Protein AF-A0A167T4W3-F1 (afdb_monomer)

Structure (mmCIF, N/CA/C/O backbone):
data_AF-A0A167T4W3-F1
#
_entry.id   AF-A0A167T4W3-F1
#
loop_
_atom_site.group_PDB
_atom_site.id
_atom_site.type_symbol
_atom_site.label_atom_id
_atom_site.label_alt_id
_atom_site.label_comp_id
_atom_site.label_asym_id
_atom_site.label_entity_id
_atom_site.label_seq_id
_atom_site.pdbx_PDB_ins_code
_atom_site.Cartn_x
_atom_site.Cartn_y
_atom_site.Cartn_z
_atom_site.occupancy
_atom_site.B_iso_or_equiv
_atom_site.auth_seq_id
_atom_site.auth_comp_id
_atom_site.auth_asym_id
_atom_site.auth_atom_id
_atom_site.pdbx_PDB_model_num
ATOM 1 N N . LYS A 1 1 ? 17.338 36.286 -13.701 1.00 56.03 1 LYS A N 1
ATOM 2 C CA . LYS A 1 1 ? 16.808 35.102 -12.973 1.00 56.03 1 LYS A CA 1
ATOM 3 C C . LYS A 1 1 ? 17.572 33.878 -13.469 1.00 56.03 1 LYS A C 1
ATOM 5 O O . LYS A 1 1 ? 17.594 33.675 -14.673 1.00 56.03 1 LYS A O 1
ATOM 10 N N . SER A 1 2 ? 18.274 33.158 -12.587 1.00 71.19 2 SER A N 1
ATOM 11 C CA . SER A 1 2 ? 19.161 32.048 -12.977 1.00 71.19 2 SER A CA 1
ATOM 12 C C . SER A 1 2 ? 18.372 30.862 -13.544 1.00 71.19 2 SER A C 1
ATOM 14 O O . SER A 1 2 ? 17.292 30.538 -13.048 1.00 71.19 2 SER A O 1
ATOM 16 N N . TRP A 1 3 ? 18.925 30.200 -14.558 1.00 68.88 3 TRP A N 1
ATOM 17 C CA . TRP A 1 3 ? 18.356 29.018 -15.215 1.00 68.88 3 TRP A CA 1
ATOM 18 C C . TRP A 1 3 ? 18.121 27.857 -14.228 1.00 68.88 3 TRP A C 1
ATOM 20 O O . TRP A 1 3 ? 17.146 27.117 -14.345 1.00 68.88 3 TRP A O 1
ATOM 30 N N . SER A 1 4 ? 18.950 27.764 -13.181 1.00 69.56 4 SER A N 1
ATOM 31 C CA . SER A 1 4 ? 18.798 26.792 -12.090 1.00 69.56 4 SER A CA 1
ATOM 32 C C . SER A 1 4 ? 17.532 27.009 -11.252 1.00 69.56 4 SER A C 1
ATOM 34 O O . SER A 1 4 ? 16.873 26.042 -10.882 1.00 69.56 4 SER A O 1
ATOM 36 N N . TYR A 1 5 ? 17.147 28.265 -11.005 1.00 71.62 5 TYR A N 1
ATOM 37 C CA . TYR A 1 5 ? 15.938 28.607 -10.250 1.00 71.62 5 TYR A CA 1
ATOM 38 C C . TYR A 1 5 ? 14.668 28.248 -11.030 1.00 71.62 5 TYR A C 1
ATOM 40 O O . TYR A 1 5 ? 13.728 27.687 -10.474 1.00 71.62 5 TYR A O 1
ATOM 48 N N . LEU A 1 6 ? 14.649 28.522 -12.338 1.00 67.12 6 LEU A N 1
ATOM 49 C CA . LEU A 1 6 ? 13.522 28.151 -13.198 1.00 67.12 6 LEU A CA 1
ATOM 50 C C . LEU A 1 6 ? 13.367 26.630 -13.299 1.00 67.12 6 LEU A C 1
ATOM 52 O O . LEU A 1 6 ? 12.245 26.135 -13.225 1.00 67.12 6 LEU A O 1
ATOM 56 N N . LYS A 1 7 ? 14.482 25.895 -13.389 1.00 67.38 7 LYS A N 1
ATOM 57 C CA . LYS A 1 7 ? 14.481 24.428 -13.372 1.00 67.38 7 LYS A CA 1
ATOM 58 C C . LYS A 1 7 ? 13.902 23.878 -12.063 1.00 67.38 7 LYS A C 1
ATOM 60 O O . LYS A 1 7 ? 12.968 23.092 -12.111 1.00 67.38 7 LYS A O 1
ATOM 65 N N . GLN A 1 8 ? 14.353 24.384 -10.914 1.00 65.50 8 GLN A N 1
ATOM 66 C CA . GLN A 1 8 ? 13.850 23.960 -9.602 1.00 65.50 8 GLN A CA 1
ATOM 67 C C . GLN A 1 8 ? 12.345 24.227 -9.423 1.00 65.50 8 GLN A C 1
ATOM 69 O O . GLN A 1 8 ? 11.623 23.397 -8.877 1.00 65.50 8 GLN A O 1
ATOM 74 N N . VAL A 1 9 ? 11.848 25.375 -9.895 1.00 69.25 9 VAL A N 1
ATOM 75 C CA . VAL A 1 9 ? 10.412 25.695 -9.831 1.00 69.25 9 VAL A CA 1
ATOM 76 C C . VAL A 1 9 ? 9.590 24.771 -10.734 1.00 69.25 9 VAL A C 1
ATOM 78 O O . VAL A 1 9 ? 8.486 24.384 -10.350 1.00 69.25 9 VAL A O 1
ATOM 81 N N . MET A 1 10 ? 10.099 24.420 -11.919 1.00 64.94 10 MET A N 1
ATOM 82 C CA . MET A 1 10 ? 9.423 23.465 -12.802 1.00 64.94 10 MET A CA 1
ATOM 83 C C . MET A 1 10 ? 9.426 22.051 -12.220 1.00 64.94 10 MET A C 1
ATOM 85 O O . MET A 1 10 ? 8.365 21.430 -12.187 1.00 64.94 10 MET A O 1
ATOM 89 N N . ASP A 1 11 ? 10.563 21.587 -11.699 1.00 69.00 11 ASP A N 1
ATOM 90 C CA . ASP A 1 11 ? 10.695 20.266 -11.077 1.00 69.00 11 ASP A CA 1
ATOM 91 C C . ASP A 1 11 ? 9.710 20.123 -9.897 1.00 69.00 11 ASP A C 1
ATOM 93 O O . ASP A 1 11 ? 8.897 19.201 -9.874 1.00 69.00 11 ASP A O 1
ATOM 97 N N . ASN A 1 12 ? 9.642 21.122 -9.005 1.00 68.06 12 ASN A N 1
ATOM 98 C CA . ASN A 1 12 ? 8.701 21.121 -7.877 1.00 68.06 12 ASN A CA 1
ATOM 99 C C . ASN A 1 12 ? 7.222 21.062 -8.307 1.00 68.06 12 ASN A C 1
ATOM 101 O O . ASN A 1 12 ? 6.400 20.439 -7.635 1.00 68.06 12 ASN A O 1
ATOM 105 N N . LYS A 1 13 ? 6.852 21.732 -9.407 1.00 67.44 13 LYS A N 1
ATOM 106 C CA . LYS A 1 13 ? 5.470 21.698 -9.919 1.00 67.44 13 LYS A CA 1
ATOM 107 C C . LYS A 1 13 ? 5.108 20.327 -10.483 1.00 67.44 13 LYS A C 1
ATOM 109 O O . LYS A 1 13 ? 3.978 19.876 -10.297 1.00 67.44 13 LYS A O 1
ATOM 114 N N . VAL A 1 14 ? 6.052 19.683 -11.167 1.00 67.56 14 VAL A N 1
ATOM 115 C CA . VAL A 1 14 ? 5.875 18.332 -11.710 1.00 67.56 14 VAL A CA 1
ATOM 116 C C . VAL A 1 14 ? 5.728 17.322 -10.573 1.00 67.56 14 VAL A C 1
ATOM 118 O O . VAL A 1 14 ? 4.785 16.530 -10.591 1.00 67.56 14 VAL A O 1
ATOM 121 N N . ASP A 1 15 ? 6.577 17.406 -9.550 1.00 65.00 15 ASP A N 1
ATOM 122 C CA . ASP A 1 15 ? 6.505 16.527 -8.379 1.00 65.00 15 ASP A CA 1
ATOM 123 C C . ASP A 1 15 ? 5.169 16.663 -7.642 1.00 65.00 15 ASP A C 1
ATOM 125 O O . ASP A 1 15 ? 4.533 15.658 -7.314 1.00 65.00 15 ASP A O 1
ATOM 129 N N . LEU A 1 16 ? 4.685 17.895 -7.454 1.00 67.69 16 LEU A N 1
ATOM 130 C CA . LEU A 1 16 ? 3.388 18.150 -6.828 1.00 67.69 16 LEU A CA 1
ATOM 131 C C . LEU A 1 16 ? 2.230 17.536 -7.630 1.00 67.69 16 LEU A C 1
ATOM 133 O O . LEU A 1 16 ? 1.322 16.937 -7.056 1.00 67.69 16 LEU A O 1
ATOM 137 N N . MET A 1 17 ? 2.269 17.644 -8.960 1.00 66.25 17 MET A N 1
ATOM 138 C CA . MET A 1 17 ? 1.240 17.068 -9.830 1.00 66.25 17 MET A CA 1
ATOM 139 C C . MET A 1 17 ? 1.224 15.536 -9.757 1.00 66.25 17 MET A C 1
ATOM 141 O O . MET A 1 17 ? 0.154 14.924 -9.715 1.00 66.25 17 MET A O 1
ATOM 145 N N . ILE A 1 18 ? 2.402 14.911 -9.716 1.00 68.69 18 ILE A N 1
ATOM 146 C CA . ILE A 1 18 ? 2.536 13.458 -9.567 1.00 68.69 18 ILE A CA 1
ATOM 147 C C . ILE A 1 18 ? 2.017 13.016 -8.195 1.00 68.69 18 ILE A C 1
ATOM 149 O O . ILE A 1 18 ? 1.258 12.047 -8.128 1.00 68.69 18 ILE A O 1
ATOM 153 N N . ALA A 1 19 ? 2.363 13.746 -7.132 1.00 69.62 19 ALA A N 1
ATOM 154 C CA . ALA A 1 19 ? 1.897 13.483 -5.774 1.00 69.62 19 ALA A CA 1
ATOM 155 C C . ALA A 1 19 ? 0.366 13.568 -5.665 1.00 69.62 19 ALA A C 1
ATOM 157 O O . ALA A 1 19 ? -0.268 12.642 -5.164 1.00 69.62 19 ALA A O 1
ATOM 158 N N . TRP A 1 20 ? -0.247 14.623 -6.209 1.00 73.69 20 TRP A N 1
ATOM 159 C CA . TRP A 1 20 ? -1.707 14.769 -6.231 1.00 73.69 20 TRP A CA 1
ATOM 160 C C . TRP A 1 20 ? -2.403 13.669 -7.027 1.00 73.69 20 TRP A C 1
ATOM 162 O O . TRP A 1 20 ? -3.475 13.198 -6.645 1.00 73.69 20 TRP A O 1
ATOM 172 N N . ASN A 1 21 ? -1.819 13.252 -8.150 1.00 80.94 21 ASN A N 1
ATOM 173 C CA . ASN A 1 21 ? -2.380 12.156 -8.928 1.00 80.94 21 ASN A CA 1
ATOM 174 C C . ASN A 1 21 ? -2.291 10.823 -8.169 1.00 80.94 21 ASN A C 1
ATOM 176 O O . ASN A 1 21 ? -3.239 10.042 -8.171 1.00 80.94 21 ASN A O 1
ATOM 180 N N . LEU A 1 22 ? -1.167 10.576 -7.497 1.00 81.06 22 LEU A N 1
ATOM 181 C CA . LEU A 1 22 ? -0.953 9.409 -6.648 1.00 81.06 22 LEU A CA 1
ATOM 182 C C . LEU A 1 22 ? -1.963 9.354 -5.490 1.00 81.06 22 LEU A C 1
ATOM 184 O O . LEU A 1 22 ? -2.619 8.329 -5.309 1.00 81.06 22 LEU A O 1
ATOM 188 N N . GLU A 1 23 ? -2.134 10.460 -4.768 1.00 85.81 23 GLU A N 1
ATOM 189 C CA . GLU A 1 23 ? -3.103 10.595 -3.676 1.00 85.81 23 GLU A CA 1
ATOM 190 C C . GLU A 1 23 ? -4.524 10.248 -4.136 1.00 85.81 23 GLU A C 1
ATOM 192 O O . GLU A 1 23 ? -5.185 9.398 -3.536 1.00 85.81 23 GLU A O 1
ATOM 197 N N . LYS A 1 24 ? -4.981 10.835 -5.251 1.00 89.38 24 LYS A N 1
ATOM 198 C CA . LYS A 1 24 ? -6.318 10.567 -5.805 1.00 89.38 24 LYS A CA 1
ATOM 199 C C . LYS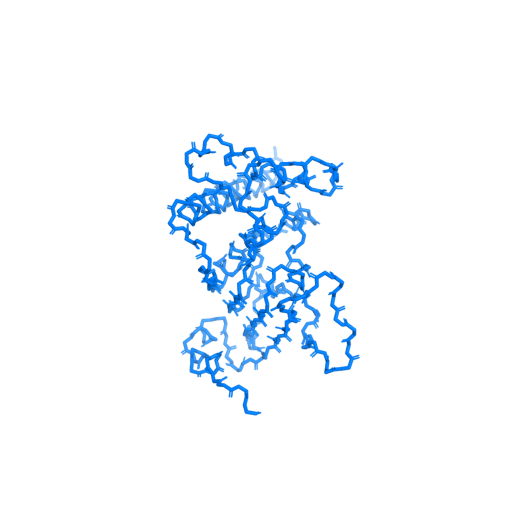 A 1 24 ? -6.533 9.090 -6.124 1.00 89.38 24 LYS A C 1
ATOM 201 O O . LYS A 1 24 ? -7.615 8.565 -5.859 1.00 89.38 24 LYS A O 1
ATOM 206 N N . VAL A 1 25 ? -5.521 8.425 -6.686 1.00 89.94 25 VAL A N 1
ATOM 207 C CA . VAL A 1 25 ? -5.595 6.996 -7.021 1.00 89.94 25 VAL A CA 1
ATOM 208 C C . VAL A 1 25 ? -5.681 6.143 -5.754 1.00 89.94 25 VAL A C 1
ATOM 210 O O . VAL A 1 25 ? -6.555 5.279 -5.676 1.00 89.94 25 VAL A O 1
ATOM 213 N N . ILE A 1 26 ? -4.843 6.411 -4.746 1.00 90.69 26 ILE A N 1
ATOM 214 C CA . ILE A 1 26 ? -4.851 5.669 -3.474 1.00 90.69 26 ILE A CA 1
ATOM 215 C C . ILE A 1 26 ? -6.191 5.855 -2.752 1.00 90.69 26 ILE A C 1
ATOM 217 O O . ILE A 1 26 ? -6.835 4.868 -2.396 1.00 90.69 26 ILE A O 1
ATOM 221 N N . ILE A 1 27 ? -6.652 7.100 -2.595 1.00 93.88 27 ILE A N 1
ATOM 222 C CA . ILE A 1 27 ? -7.936 7.426 -1.955 1.00 93.88 27 ILE A CA 1
ATOM 223 C C . ILE A 1 27 ? -9.104 6.777 -2.703 1.00 93.88 27 ILE A C 1
ATOM 225 O O . ILE A 1 27 ? -10.014 6.229 -2.078 1.00 93.88 27 ILE A O 1
ATOM 229 N N . GLY A 1 28 ? -9.087 6.820 -4.038 1.00 95.06 28 GLY A N 1
ATOM 230 C CA . GLY A 1 28 ? -10.114 6.205 -4.875 1.00 95.06 28 GLY A CA 1
ATOM 231 C C . GLY A 1 28 ? -10.184 4.689 -4.692 1.00 95.06 28 GLY A C 1
ATOM 232 O O . GLY A 1 28 ? -11.264 4.152 -4.437 1.00 95.06 28 GLY A O 1
ATOM 233 N N . ALA A 1 29 ? -9.037 4.008 -4.756 1.00 95.00 29 ALA A N 1
ATOM 234 C CA . ALA A 1 29 ? -8.950 2.562 -4.561 1.00 95.00 29 ALA A CA 1
ATOM 235 C C . ALA A 1 29 ? -9.347 2.150 -3.134 1.00 95.00 29 ALA A C 1
ATOM 237 O O . ALA A 1 29 ? -10.132 1.218 -2.958 1.00 95.00 29 ALA A O 1
ATOM 238 N N . TYR A 1 30 ? -8.879 2.885 -2.122 1.00 96.00 30 TYR A N 1
ATOM 239 C CA . TYR A 1 30 ? -9.248 2.670 -0.723 1.00 96.00 30 TYR A CA 1
ATOM 240 C C . TYR A 1 30 ? -10.758 2.829 -0.501 1.00 96.00 30 TYR A C 1
ATOM 242 O O . TYR A 1 30 ? -11.387 1.982 0.135 1.00 96.00 30 TYR A O 1
ATOM 250 N N . ARG A 1 31 ? -11.370 3.877 -1.074 1.00 96.38 31 ARG A N 1
ATOM 251 C CA . ARG A 1 31 ? -12.825 4.094 -1.027 1.00 96.38 31 ARG A CA 1
ATOM 252 C C . ARG A 1 31 ? -13.583 2.943 -1.674 1.00 96.38 31 ARG A C 1
ATOM 254 O O . ARG A 1 31 ? -14.548 2.448 -1.094 1.00 96.38 31 ARG A O 1
ATOM 261 N N . TRP A 1 32 ? -13.167 2.534 -2.873 1.00 95.62 32 TRP A N 1
ATOM 262 C CA . TRP A 1 32 ? -13.795 1.420 -3.575 1.00 95.62 32 TRP A CA 1
ATOM 263 C C . TRP A 1 32 ? -13.728 0.150 -2.727 1.00 95.62 32 TRP A C 1
ATOM 265 O O . TRP A 1 32 ? -14.759 -0.475 -2.486 1.00 95.62 32 TRP A O 1
ATOM 275 N N . LEU A 1 33 ? -12.551 -0.169 -2.190 1.00 95.38 33 LEU A N 1
ATOM 276 C CA . LEU A 1 33 ? -12.351 -1.346 -1.356 1.00 95.38 33 LEU A CA 1
ATOM 277 C C . LEU A 1 33 ? -13.199 -1.297 -0.078 1.00 95.38 33 LEU A C 1
ATOM 279 O O . LEU A 1 33 ? -13.870 -2.271 0.241 1.00 95.38 33 LEU A O 1
ATOM 283 N N . SER A 1 34 ? -13.240 -0.160 0.620 1.00 95.19 34 SER A N 1
ATOM 284 C CA . SER A 1 34 ? -14.048 0.018 1.838 1.00 95.19 34 SER A CA 1
ATOM 285 C C . SER A 1 34 ? -15.542 -0.252 1.599 1.00 95.19 34 SER A C 1
ATOM 287 O O . SER A 1 34 ? -16.198 -0.900 2.423 1.00 95.19 34 SER A O 1
ATOM 289 N N . ASN A 1 35 ? -16.061 0.189 0.448 1.00 94.69 35 ASN A N 1
ATOM 290 C CA . ASN A 1 35 ? -17.466 0.022 0.082 1.00 94.69 35 ASN A CA 1
ATOM 291 C C . ASN A 1 35 ? -17.827 -1.410 -0.338 1.00 94.69 35 ASN A C 1
ATOM 293 O O . ASN A 1 35 ? -18.971 -1.816 -0.148 1.00 94.69 35 ASN A O 1
ATOM 297 N N . HIS A 1 36 ? -16.886 -2.160 -0.918 1.00 94.88 36 HIS A N 1
ATOM 298 C CA . HIS A 1 36 ? -17.169 -3.476 -1.504 1.00 94.88 36 HIS A CA 1
ATOM 299 C C . HIS A 1 36 ? -16.691 -4.650 -0.647 1.00 94.88 36 HIS A C 1
ATOM 301 O O . HIS A 1 36 ? -17.207 -5.752 -0.813 1.00 94.88 36 HIS A O 1
ATOM 307 N N . TYR A 1 37 ? -15.753 -4.422 0.275 1.00 94.94 37 TYR A N 1
ATOM 308 C CA . TYR A 1 37 ? -15.217 -5.467 1.139 1.00 94.94 37 TYR A CA 1
ATOM 309 C C . TYR A 1 37 ? -16.302 -6.082 2.027 1.00 94.94 37 TYR A C 1
ATOM 311 O O . TYR A 1 37 ? -17.026 -5.379 2.750 1.00 94.94 37 TYR A O 1
ATOM 319 N N . ARG A 1 38 ? -16.364 -7.409 2.024 1.00 93.31 38 ARG A N 1
ATOM 320 C CA . ARG A 1 38 ? -17.184 -8.225 2.918 1.00 93.31 38 ARG A CA 1
ATOM 321 C C . ARG A 1 38 ? -16.286 -8.988 3.875 1.00 93.31 38 ARG A C 1
ATOM 323 O O . ARG A 1 38 ? -15.133 -9.291 3.586 1.00 93.31 38 ARG A O 1
ATOM 330 N N . GLU A 1 39 ? -16.815 -9.263 5.059 1.00 90.19 39 GLU A N 1
ATOM 331 C CA . GLU A 1 39 ? -16.078 -10.026 6.057 1.00 90.19 39 GLU A CA 1
ATOM 332 C C . GLU A 1 39 ? -15.675 -11.395 5.494 1.00 90.19 39 GLU A C 1
ATOM 334 O O . GLU A 1 39 ? -16.501 -12.112 4.934 1.00 90.19 39 GLU A O 1
ATOM 339 N N . GLY A 1 40 ? -14.387 -11.726 5.613 1.00 86.75 40 GLY A N 1
ATOM 340 C CA . GLY A 1 40 ? -13.803 -12.942 5.044 1.00 86.75 40 GLY A CA 1
ATOM 341 C C . GLY A 1 40 ? -13.184 -12.771 3.654 1.00 86.75 40 GLY A C 1
ATOM 342 O O . GLY A 1 40 ? -12.442 -13.659 3.226 1.00 86.75 40 GLY A O 1
ATOM 343 N N . ASP A 1 41 ? -13.401 -11.640 2.974 1.00 92.81 41 ASP A N 1
ATOM 344 C CA . ASP A 1 41 ? -12.778 -11.383 1.676 1.00 92.81 41 ASP A CA 1
ATOM 345 C C . ASP A 1 41 ? -11.249 -11.331 1.793 1.00 92.81 41 ASP A C 1
ATOM 347 O O . ASP A 1 41 ? -10.671 -10.790 2.746 1.00 92.81 41 ASP A O 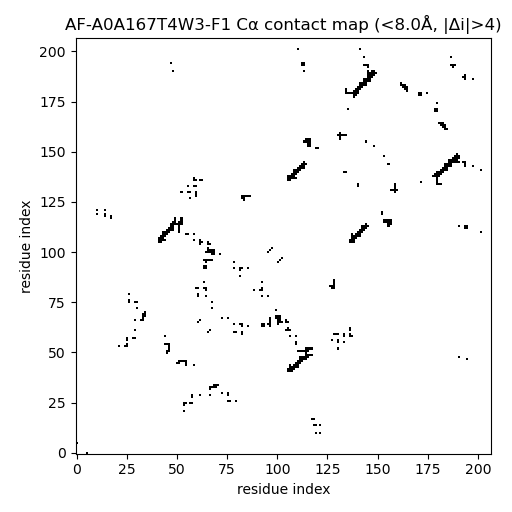1
ATOM 351 N N . LYS A 1 42 ? -10.588 -11.861 0.762 1.00 92.06 42 LYS A N 1
ATOM 352 C CA . LYS A 1 42 ? -9.138 -11.785 0.590 1.00 92.06 42 LYS A CA 1
ATOM 353 C C . LYS A 1 42 ? -8.803 -10.662 -0.385 1.00 92.06 42 LYS A C 1
ATOM 355 O O . LYS A 1 42 ? -9.293 -10.645 -1.510 1.00 92.06 42 LYS A O 1
ATOM 360 N N . ILE A 1 43 ? -7.938 -9.746 0.038 1.00 93.19 43 ILE A N 1
ATOM 361 C CA . ILE A 1 43 ? -7.533 -8.595 -0.776 1.00 93.19 43 ILE A CA 1
ATOM 362 C C . ILE A 1 43 ? -6.275 -8.961 -1.569 1.00 93.19 43 ILE A C 1
ATOM 364 O O . ILE A 1 43 ? -5.243 -9.288 -0.979 1.00 93.19 43 ILE A O 1
ATOM 368 N N . PHE A 1 44 ? -6.359 -8.869 -2.894 1.00 93.69 44 PHE A N 1
ATOM 369 C CA . PHE A 1 44 ? -5.240 -9.058 -3.814 1.00 93.69 44 PHE A CA 1
ATOM 370 C C . PHE A 1 44 ? -4.956 -7.741 -4.525 1.00 93.69 44 PHE A C 1
ATOM 372 O O . PHE A 1 44 ? -5.865 -7.142 -5.099 1.00 93.69 44 PHE A O 1
ATOM 379 N N . LEU A 1 45 ? -3.706 -7.291 -4.485 1.00 92.81 45 LEU A N 1
ATOM 380 C CA . LEU A 1 45 ? -3.284 -6.044 -5.107 1.00 92.81 45 LEU A CA 1
ATOM 381 C C . LEU A 1 45 ? -2.205 -6.320 -6.151 1.00 92.81 45 LEU A C 1
ATOM 383 O O . LEU A 1 45 ? -1.236 -7.027 -5.876 1.00 92.81 45 LEU A O 1
ATOM 387 N N . PHE A 1 46 ? -2.366 -5.729 -7.334 1.00 91.62 46 PHE A N 1
ATOM 388 C CA . PHE A 1 46 ? -1.452 -5.910 -8.455 1.00 91.62 46 PHE A CA 1
ATOM 389 C C . PHE A 1 46 ? -1.054 -4.572 -9.054 1.00 91.62 46 PHE A C 1
ATOM 391 O O . PHE A 1 46 ? -1.910 -3.719 -9.287 1.00 91.62 46 PHE A O 1
ATOM 398 N N . GLY A 1 47 ? 0.233 -4.392 -9.332 1.00 87.62 47 GLY A N 1
ATOM 399 C CA . GLY A 1 47 ? 0.710 -3.145 -9.910 1.00 87.62 47 GLY A CA 1
ATOM 400 C C . GLY A 1 47 ? 1.980 -3.317 -10.723 1.00 87.62 47 GLY A C 1
ATOM 401 O O . GLY A 1 47 ? 2.898 -4.020 -10.323 1.00 87.62 47 GLY A O 1
ATOM 402 N N . PHE A 1 48 ? 2.044 -2.634 -11.858 1.00 83.69 48 PHE A N 1
ATOM 403 C CA . PHE A 1 48 ? 3.234 -2.552 -12.698 1.00 83.69 48 PHE A CA 1
ATOM 404 C C . PHE A 1 48 ? 3.798 -1.134 -12.653 1.00 83.69 48 PHE A C 1
ATOM 406 O O . PHE A 1 48 ? 3.027 -0.170 -12.709 1.00 83.69 48 PHE A O 1
ATOM 413 N N . SER A 1 49 ? 5.122 -0.982 -12.577 1.00 78.25 49 SER A N 1
ATOM 414 C CA . SER A 1 49 ? 5.786 0.321 -12.670 1.00 78.25 49 SER A CA 1
ATOM 415 C C . SER A 1 49 ? 5.294 1.302 -11.596 1.00 78.25 49 SER A C 1
ATOM 417 O O . SER A 1 49 ? 5.351 1.020 -10.401 1.00 78.25 49 SER A O 1
ATOM 419 N N . ARG A 1 50 ? 4.729 2.443 -11.996 1.00 78.88 50 ARG A N 1
ATOM 420 C CA . ARG A 1 50 ? 4.053 3.393 -11.098 1.00 78.88 50 ARG A CA 1
ATOM 421 C C . ARG A 1 50 ? 2.857 2.781 -10.360 1.00 78.88 50 ARG A C 1
ATOM 423 O O . ARG A 1 50 ? 2.588 3.147 -9.219 1.00 78.88 50 ARG A O 1
ATOM 430 N N . GLY A 1 51 ? 2.148 1.852 -10.995 1.00 81.25 51 GLY A N 1
ATOM 431 C CA . GLY A 1 51 ? 1.054 1.116 -10.368 1.00 81.25 51 GLY A CA 1
ATOM 432 C C . GLY A 1 51 ? 1.543 0.231 -9.225 1.00 81.25 51 GLY A C 1
ATOM 433 O O . GLY A 1 51 ? 0.850 0.103 -8.222 1.00 81.25 51 GLY A O 1
ATOM 434 N N . ALA A 1 52 ? 2.761 -0.316 -9.325 1.00 82.50 52 ALA A N 1
ATOM 435 C CA . ALA A 1 52 ? 3.374 -1.081 -8.242 1.00 82.50 52 ALA A CA 1
ATOM 436 C C . ALA A 1 52 ? 3.580 -0.221 -6.987 1.00 82.50 52 ALA A C 1
ATOM 438 O O . ALA A 1 52 ? 3.247 -0.636 -5.877 1.00 82.50 52 ALA A O 1
ATOM 439 N N . PHE A 1 53 ? 4.045 1.016 -7.173 1.00 79.81 53 PHE A N 1
ATOM 440 C CA . PHE A 1 53 ? 4.172 1.988 -6.091 1.00 79.81 53 PHE A CA 1
ATOM 441 C C . PHE A 1 53 ? 2.808 2.303 -5.451 1.00 79.81 53 PHE A C 1
ATOM 443 O O . PHE A 1 53 ? 2.666 2.275 -4.229 1.00 79.81 53 PHE A O 1
ATOM 450 N N . GLN A 1 54 ? 1.778 2.538 -6.272 1.00 86.44 54 GLN A N 1
ATOM 451 C CA . GLN A 1 54 ? 0.415 2.829 -5.809 1.00 86.44 54 GLN A CA 1
ATOM 452 C C . GLN A 1 54 ? -0.179 1.699 -4.961 1.00 86.44 54 GLN A C 1
ATOM 454 O O . GLN A 1 54 ? -0.755 1.962 -3.906 1.00 86.44 54 GLN A O 1
ATOM 459 N N . VAL A 1 55 ? -0.038 0.441 -5.392 1.00 88.62 55 VAL A N 1
ATOM 460 C CA . VAL A 1 55 ? -0.593 -0.691 -4.636 1.00 88.62 55 VAL A CA 1
ATOM 461 C C . VAL A 1 55 ? 0.176 -0.988 -3.354 1.00 88.62 55 VAL A C 1
ATOM 463 O O . VAL A 1 55 ? -0.440 -1.374 -2.362 1.00 88.62 55 VAL A O 1
ATOM 466 N N . ARG A 1 56 ? 1.495 -0.759 -3.337 1.00 84.69 56 ARG A N 1
ATOM 467 C CA . ARG A 1 56 ? 2.309 -0.840 -2.113 1.00 84.69 56 ARG A CA 1
ATOM 468 C C . ARG A 1 56 ? 1.871 0.214 -1.101 1.00 84.69 56 ARG A C 1
ATOM 470 O O . ARG A 1 56 ? 1.632 -0.116 0.056 1.00 84.69 56 ARG A O 1
ATOM 477 N N . ALA A 1 57 ? 1.671 1.451 -1.554 1.00 85.75 57 ALA A N 1
ATOM 478 C CA . ALA A 1 57 ? 1.137 2.527 -0.726 1.00 85.75 57 ALA A CA 1
ATOM 479 C C . ALA A 1 57 ? -0.262 2.204 -0.175 1.00 85.75 57 ALA A C 1
ATOM 481 O O . ALA A 1 57 ? -0.525 2.394 1.011 1.00 85.75 57 ALA A O 1
ATOM 482 N N . LEU A 1 58 ? -1.151 1.656 -1.009 1.00 91.44 58 LEU A N 1
ATOM 483 C CA . LEU A 1 58 ? -2.481 1.230 -0.575 1.00 91.44 58 LEU A CA 1
ATOM 484 C C . LEU A 1 58 ? -2.410 0.127 0.495 1.00 91.44 58 LEU A C 1
ATOM 486 O O . LEU A 1 58 ? -3.133 0.196 1.488 1.00 91.44 58 LEU A O 1
ATOM 490 N N . ALA A 1 59 ? -1.531 -0.863 0.323 1.00 89.44 59 ALA A N 1
ATOM 491 C CA . ALA A 1 59 ? -1.322 -1.914 1.317 1.00 89.44 59 ALA A CA 1
ATOM 492 C C . ALA A 1 59 ? -0.805 -1.348 2.652 1.00 89.44 59 ALA A C 1
ATOM 494 O O . ALA A 1 59 ? -1.338 -1.681 3.713 1.00 89.44 59 ALA A O 1
ATOM 495 N N . GLY A 1 60 ? 0.166 -0.430 2.597 1.00 85.69 60 GLY A N 1
ATOM 496 C CA . GLY A 1 60 ? 0.690 0.274 3.770 1.00 85.69 60 GLY A CA 1
ATOM 497 C C . GLY A 1 60 ? -0.353 1.147 4.474 1.00 85.69 60 GLY A C 1
ATOM 498 O O . GLY A 1 60 ? -0.386 1.189 5.708 1.00 85.69 60 GLY A O 1
ATOM 499 N N . MET A 1 61 ? -1.250 1.783 3.715 1.00 90.06 61 MET A N 1
ATOM 500 C CA . MET A 1 61 ? -2.380 2.537 4.260 1.00 90.06 61 MET A CA 1
ATOM 501 C C . MET A 1 61 ? -3.348 1.610 5.003 1.00 90.06 61 MET A C 1
ATOM 503 O O . MET A 1 61 ? -3.672 1.876 6.159 1.00 90.06 61 MET A O 1
ATOM 507 N N . ILE A 1 62 ? -3.763 0.494 4.392 1.00 91.69 62 ILE A N 1
ATOM 508 C CA . ILE A 1 62 ? -4.669 -0.482 5.027 1.00 91.69 62 ILE A CA 1
ATOM 509 C C . ILE A 1 62 ? -4.069 -1.024 6.329 1.00 91.69 62 ILE A C 1
ATOM 511 O O . ILE A 1 62 ? -4.783 -1.166 7.319 1.00 91.69 62 ILE A O 1
ATOM 515 N N . GLU A 1 63 ? -2.765 -1.283 6.374 1.00 86.56 63 GLU A N 1
ATOM 516 C CA . GLU A 1 63 ? -2.127 -1.719 7.617 1.00 86.56 63 GLU A CA 1
ATOM 517 C C . GLU A 1 63 ? -2.107 -0.624 8.678 1.00 86.56 63 GLU A C 1
ATOM 519 O O . GLU A 1 63 ? -2.452 -0.870 9.834 1.00 86.56 63 GLU A O 1
ATOM 524 N N . THR A 1 64 ? -1.740 0.593 8.292 1.00 86.38 64 THR A N 1
ATOM 525 C CA . THR A 1 64 ? -1.554 1.702 9.233 1.00 86.38 64 THR A CA 1
ATOM 526 C C . THR A 1 64 ? -2.878 2.181 9.830 1.00 86.38 64 THR A C 1
ATOM 528 O O . THR A 1 64 ? -2.987 2.313 11.048 1.00 86.38 64 THR A O 1
ATOM 531 N N . VAL A 1 65 ? -3.902 2.398 8.999 1.00 91.19 65 VAL A N 1
ATOM 532 C CA . VAL A 1 65 ? -5.187 2.991 9.426 1.00 91.19 65 VAL A CA 1
ATOM 533 C C . VAL A 1 65 ? -6.374 2.019 9.372 1.00 91.19 65 VAL A C 1
ATOM 535 O O . VAL A 1 65 ? -7.486 2.360 9.777 1.00 91.19 65 VAL A O 1
ATOM 538 N N . GLY A 1 66 ? -6.162 0.775 8.938 1.00 92.50 66 GLY A N 1
ATOM 539 C CA . GLY A 1 66 ? -7.230 -0.211 8.737 1.00 92.50 66 GLY A CA 1
ATOM 540 C C . GLY A 1 66 ? -8.039 0.047 7.468 1.00 92.50 66 GLY A C 1
ATOM 541 O O . GLY A 1 66 ? -7.745 0.963 6.705 1.00 92.50 66 GLY A O 1
ATOM 542 N N . LEU A 1 67 ? -9.085 -0.754 7.252 1.00 95.25 67 LEU A N 1
ATOM 543 C CA . LEU A 1 67 ? -10.089 -0.519 6.213 1.00 95.25 67 LEU A CA 1
ATOM 544 C C . LEU A 1 67 ? -11.379 0.012 6.846 1.00 95.25 67 LEU A C 1
ATOM 546 O O . LEU A 1 67 ? -12.043 -0.728 7.580 1.00 95.25 67 LEU A O 1
ATOM 550 N N . ILE A 1 68 ? -11.736 1.269 6.568 1.00 95.56 68 ILE A N 1
ATOM 551 C CA . ILE A 1 68 ? -12.912 1.892 7.186 1.00 95.56 68 ILE A CA 1
ATOM 552 C C . ILE A 1 68 ? -14.217 1.160 6.846 1.00 95.56 68 ILE A C 1
ATOM 554 O O . ILE A 1 68 ? -14.378 0.583 5.762 1.00 95.56 68 ILE A O 1
ATOM 558 N N . LEU A 1 69 ? -15.170 1.224 7.772 1.00 92.06 69 LEU A N 1
ATOM 559 C CA . LEU A 1 69 ? -16.537 0.750 7.569 1.00 92.06 69 LEU A CA 1
ATOM 560 C C . LEU A 1 69 ? -17.277 1.575 6.493 1.00 92.06 69 LEU A C 1
ATOM 562 O O . LEU A 1 69 ? -17.054 2.787 6.379 1.00 92.06 69 LEU A O 1
ATOM 566 N N . PRO A 1 70 ? -18.185 0.947 5.722 1.00 88.50 70 PRO A N 1
ATOM 567 C CA . PRO A 1 70 ? -18.994 1.641 4.729 1.00 88.50 70 PRO A CA 1
ATOM 568 C C . PRO A 1 70 ? -19.864 2.700 5.419 1.00 88.50 70 PRO A C 1
ATOM 570 O O . PRO A 1 70 ? -20.323 2.508 6.541 1.00 88.50 70 PRO A O 1
ATOM 573 N N . GLY A 1 71 ? -20.060 3.840 4.755 1.00 86.38 71 GLY A N 1
ATOM 574 C CA . GLY A 1 71 ? -20.751 5.007 5.322 1.00 86.38 71 GLY A CA 1
ATOM 575 C C . GLY A 1 71 ? -19.823 6.049 5.962 1.00 86.38 71 GLY A C 1
ATOM 576 O O . GLY A 1 71 ? -20.168 7.226 5.978 1.00 86.38 71 GLY A O 1
ATOM 577 N N . ASN A 1 72 ? -18.596 5.685 6.354 1.00 90.94 72 ASN A N 1
ATOM 578 C CA . ASN A 1 72 ? -17.616 6.619 6.936 1.00 90.94 72 ASN A CA 1
ATOM 579 C C . ASN A 1 72 ? -16.718 7.306 5.891 1.00 90.94 72 ASN A C 1
ATOM 581 O O . ASN A 1 72 ? -15.600 7.719 6.190 1.00 90.94 72 ASN A O 1
ATOM 585 N N . GLN A 1 73 ? -17.180 7.451 4.645 1.00 89.75 73 GLN A N 1
ATOM 586 C CA . GLN A 1 73 ? -16.343 7.917 3.528 1.00 89.75 73 GLN A CA 1
ATOM 587 C C . GLN A 1 73 ? -15.765 9.328 3.721 1.00 89.75 73 GLN A C 1
ATOM 589 O O . GLN A 1 73 ? -14.712 9.638 3.160 1.00 89.75 73 GLN A O 1
ATOM 594 N N . ALA A 1 74 ? -16.424 10.166 4.526 1.00 92.44 74 ALA A N 1
ATOM 595 C CA . ALA A 1 74 ? -15.937 11.495 4.891 1.00 92.44 74 ALA A CA 1
ATOM 596 C C . ALA A 1 74 ? -14.614 11.453 5.681 1.00 92.44 74 ALA A C 1
ATOM 598 O O . ALA A 1 74 ? -13.884 12.435 5.684 1.00 92.44 74 ALA A O 1
ATOM 599 N N . GLN A 1 75 ? -14.283 10.315 6.304 1.00 94.31 75 GLN A N 1
ATOM 600 C CA . GLN A 1 75 ? -13.051 10.118 7.072 1.00 94.31 75 GLN A CA 1
ATOM 601 C C . GLN A 1 75 ? -11.868 9.646 6.215 1.00 94.31 75 GLN A C 1
ATOM 603 O O . GLN A 1 75 ? -10.750 9.570 6.712 1.00 94.31 75 GLN A O 1
ATOM 608 N N . ILE A 1 76 ? -12.075 9.324 4.931 1.00 94.81 76 ILE A N 1
ATOM 609 C CA . ILE A 1 76 ? -10.999 8.828 4.052 1.00 94.81 76 ILE A CA 1
ATOM 610 C C . ILE A 1 76 ? -9.853 9.842 3.885 1.00 94.81 76 ILE A C 1
ATOM 612 O O . ILE A 1 76 ? -8.704 9.405 3.936 1.00 94.81 76 ILE A O 1
ATOM 616 N N . PRO A 1 77 ? -10.101 11.159 3.715 1.00 93.56 77 PRO A N 1
ATOM 617 C CA . PRO A 1 77 ? -9.017 12.139 3.658 1.00 93.56 77 PRO A CA 1
ATOM 618 C C . PRO A 1 77 ? -8.159 12.124 4.929 1.00 93.56 77 PRO A C 1
ATOM 620 O O . PRO A 1 77 ? -6.942 12.015 4.838 1.00 93.56 77 PRO A O 1
ATOM 623 N N . LEU A 1 78 ? -8.793 12.094 6.107 1.00 92.19 78 LEU A N 1
ATOM 624 C CA . LEU A 1 78 ? -8.091 11.983 7.388 1.00 92.19 78 LEU A CA 1
ATOM 625 C C . LEU A 1 78 ? -7.307 10.666 7.499 1.00 92.19 78 LEU A C 1
ATOM 627 O O . LEU A 1 78 ? -6.173 10.655 7.967 1.00 92.19 78 LEU A O 1
ATOM 631 N N . ALA A 1 79 ? -7.880 9.552 7.037 1.00 92.81 79 ALA A N 1
ATOM 632 C CA . ALA A 1 79 ? -7.194 8.262 6.999 1.00 92.81 79 ALA A CA 1
ATOM 633 C C . ALA A 1 79 ? -5.907 8.331 6.154 1.00 92.81 79 ALA A C 1
ATOM 635 O O . ALA A 1 79 ? -4.880 7.768 6.533 1.00 92.81 79 ALA A O 1
ATOM 636 N N . TYR A 1 80 ? -5.952 9.030 5.016 1.00 90.94 80 TYR A N 1
ATOM 637 C CA . TYR A 1 80 ? -4.785 9.236 4.162 1.00 90.94 80 TYR A CA 1
ATOM 638 C C . TYR A 1 80 ? -3.750 10.146 4.834 1.00 90.94 80 TYR A C 1
ATOM 640 O O . TYR A 1 80 ? -2.573 9.795 4.883 1.00 90.94 80 TYR A O 1
ATOM 648 N N . GLU A 1 81 ? -4.178 11.261 5.430 1.00 89.06 81 GLU A N 1
ATOM 649 C CA . GLU A 1 81 ? -3.294 12.160 6.181 1.00 89.06 81 GLU A CA 1
ATOM 650 C C . GLU A 1 81 ? -2.555 11.418 7.301 1.00 89.06 81 GLU A C 1
ATOM 652 O O . GLU A 1 81 ? -1.324 11.460 7.353 1.00 89.06 81 GLU A O 1
ATOM 657 N N . LEU A 1 82 ? -3.278 10.655 8.127 1.00 88.88 82 LEU A N 1
ATOM 658 C CA . LEU A 1 82 ? -2.701 9.831 9.193 1.00 88.88 82 LEU A CA 1
ATOM 659 C C . LEU A 1 82 ? -1.701 8.798 8.663 1.00 88.88 82 LEU A C 1
ATOM 661 O O . LEU A 1 82 ? -0.667 8.578 9.289 1.00 88.88 82 LEU A O 1
ATOM 665 N N . TYR A 1 83 ? -1.970 8.192 7.504 1.00 85.56 83 TYR A N 1
ATOM 666 C CA . TYR A 1 83 ? -1.020 7.288 6.857 1.00 85.56 83 TYR A CA 1
ATOM 667 C C . TYR A 1 83 ? 0.264 8.016 6.431 1.00 85.56 83 TYR A C 1
ATOM 669 O O . TYR A 1 83 ? 1.364 7.552 6.728 1.00 85.56 83 TYR A O 1
ATOM 677 N N . THR A 1 84 ? 0.149 9.183 5.792 1.00 82.62 84 THR A N 1
ATOM 678 C CA . THR A 1 84 ? 1.323 9.966 5.361 1.00 82.62 84 THR A CA 1
ATOM 679 C C . THR A 1 84 ? 2.109 10.583 6.525 1.00 82.62 84 THR A C 1
ATOM 681 O O . THR A 1 84 ? 3.307 10.837 6.395 1.00 82.62 84 THR A O 1
ATOM 684 N N . ALA A 1 85 ? 1.457 10.798 7.671 1.00 76.94 85 ALA A N 1
ATOM 685 C CA . ALA A 1 85 ? 2.034 11.394 8.873 1.00 76.94 85 ALA A CA 1
ATOM 686 C C . ALA A 1 85 ? 2.487 10.367 9.928 1.00 76.94 85 ALA A C 1
ATOM 688 O O . ALA A 1 85 ? 2.988 10.777 10.974 1.00 76.94 85 ALA A O 1
ATOM 689 N N . ALA A 1 86 ? 2.343 9.061 9.672 1.00 62.47 86 ALA A N 1
ATOM 690 C CA . ALA A 1 86 ? 2.492 8.001 10.676 1.00 62.47 86 ALA A CA 1
ATOM 691 C C . ALA A 1 86 ? 3.848 7.992 11.414 1.00 62.47 86 ALA A C 1
ATOM 693 O O . ALA A 1 86 ? 3.889 7.684 12.599 1.00 62.47 86 ALA A O 1
ATOM 694 N N . ASP A 1 87 ? 4.940 8.417 10.766 1.00 60.00 87 ASP A N 1
ATOM 695 C CA . ASP A 1 87 ? 6.264 8.527 11.407 1.00 60.00 87 ASP A CA 1
ATOM 696 C C . ASP A 1 87 ? 6.361 9.674 12.432 1.00 60.00 87 ASP A C 1
ATOM 698 O O . ASP A 1 87 ? 7.308 9.735 13.215 1.00 60.00 87 ASP A O 1
ATOM 702 N N . ARG A 1 88 ? 5.418 10.624 12.406 1.00 59.22 88 ARG A N 1
ATOM 703 C CA . ARG A 1 88 ? 5.399 11.809 13.280 1.00 59.22 88 ARG A CA 1
ATOM 704 C C . ARG A 1 88 ? 4.439 11.662 14.453 1.00 59.22 88 ARG A C 1
ATOM 706 O O . ARG A 1 88 ? 4.687 12.266 15.491 1.00 59.22 88 ARG A O 1
ATOM 713 N N . ASP A 1 89 ? 3.367 10.889 14.285 1.00 62.31 89 ASP A N 1
ATOM 714 C CA . ASP A 1 89 ? 2.300 10.757 15.277 1.00 62.31 89 ASP A CA 1
ATOM 715 C C . ASP A 1 89 ? 1.849 9.296 15.431 1.00 62.31 89 ASP A C 1
ATOM 717 O O . ASP A 1 89 ? 0.876 8.822 14.837 1.00 62.31 89 ASP A O 1
ATOM 721 N N . MET A 1 90 ? 2.608 8.564 16.248 1.00 64.19 90 MET A N 1
ATOM 722 C CA . MET A 1 90 ? 2.471 7.116 16.434 1.00 64.19 90 MET A CA 1
ATOM 723 C C . MET A 1 90 ? 1.164 6.694 17.131 1.00 64.19 90 MET A C 1
ATOM 725 O O . MET A 1 90 ? 0.815 5.513 17.105 1.00 64.19 90 MET A O 1
ATOM 729 N N . ALA A 1 91 ? 0.430 7.617 17.766 1.00 75.94 91 ALA A N 1
ATOM 730 C CA . ALA A 1 91 ? -0.744 7.282 18.581 1.00 75.94 91 ALA A CA 1
ATOM 731 C C . ALA A 1 91 ? -2.081 7.446 17.834 1.00 75.94 91 ALA A C 1
ATOM 733 O O . ALA A 1 91 ? -3.054 6.737 18.130 1.00 75.94 91 ALA A O 1
ATOM 734 N N . MET A 1 92 ? -2.150 8.349 16.851 1.00 85.19 92 MET A N 1
ATOM 735 C CA . MET A 1 92 ? -3.411 8.655 16.169 1.00 85.19 92 MET A CA 1
ATOM 736 C C . MET A 1 92 ? -3.855 7.557 15.197 1.00 85.19 92 MET A C 1
ATOM 738 O O . MET A 1 92 ? -5.027 7.178 15.209 1.00 85.19 92 MET A O 1
ATOM 742 N N . ALA A 1 93 ? -2.943 6.996 14.396 1.00 87.00 93 ALA A N 1
ATOM 743 C CA . ALA A 1 93 ? -3.293 5.966 13.412 1.00 87.00 93 ALA A CA 1
ATOM 744 C C . ALA A 1 93 ? -3.865 4.674 14.046 1.00 87.00 93 ALA A C 1
ATOM 746 O O . ALA A 1 93 ? -4.928 4.226 13.602 1.00 87.00 93 ALA A O 1
ATOM 747 N N . PRO A 1 94 ? -3.285 4.107 15.129 1.00 87.50 94 PRO A N 1
ATOM 748 C CA . PRO A 1 94 ? -3.886 2.967 15.829 1.00 87.50 94 PRO A CA 1
ATOM 749 C C . PRO A 1 94 ? -5.265 3.276 16.424 1.00 87.50 94 PRO A C 1
ATOM 751 O O . PRO A 1 94 ? -6.172 2.442 16.367 1.00 87.50 94 PRO A O 1
ATOM 754 N N . THR A 1 95 ? -5.445 4.483 16.969 1.00 90.75 95 THR A N 1
ATOM 755 C CA . THR A 1 95 ? -6.727 4.928 17.537 1.00 90.75 95 THR A CA 1
ATOM 756 C C . THR A 1 95 ? -7.792 5.052 16.449 1.00 90.75 95 THR A C 1
ATOM 758 O O . THR A 1 95 ? -8.903 4.540 16.606 1.00 90.75 95 THR A O 1
ATOM 761 N N . PHE A 1 96 ? -7.442 5.654 15.310 1.00 92.44 96 PHE A N 1
ATOM 762 C CA . PHE A 1 96 ? -8.297 5.724 14.128 1.00 92.44 96 PHE A CA 1
ATOM 763 C C . PHE A 1 96 ? -8.689 4.325 13.637 1.00 92.44 96 PHE A C 1
ATOM 765 O O . PHE A 1 96 ? -9.881 4.040 13.492 1.00 92.44 96 PHE A O 1
ATOM 772 N N . LYS A 1 97 ? -7.705 3.427 13.471 1.00 91.88 97 LYS A N 1
ATOM 773 C CA . LYS A 1 97 ? -7.914 2.028 13.062 1.00 91.88 97 LYS A CA 1
ATOM 774 C C . LYS A 1 97 ? -8.890 1.310 13.993 1.00 91.88 97 LYS A C 1
ATOM 776 O O . LYS A 1 97 ? -9.807 0.646 13.524 1.00 91.88 97 LYS A O 1
ATOM 781 N N . LYS A 1 98 ? -8.750 1.479 15.310 1.00 91.56 98 LYS A N 1
ATOM 782 C CA . LYS A 1 98 ? -9.660 0.875 16.297 1.00 91.56 98 LYS A CA 1
ATOM 783 C C . LYS A 1 98 ? -11.090 1.428 16.223 1.00 91.56 98 LYS A C 1
ATOM 785 O O . LYS A 1 98 ? -12.026 0.711 16.564 1.00 91.56 98 LYS A O 1
ATOM 790 N N . THR A 1 99 ? -11.250 2.686 15.818 1.00 93.25 99 THR A N 1
ATOM 791 C CA . THR A 1 99 ? -12.522 3.422 15.913 1.00 93.25 99 THR A CA 1
ATOM 792 C C . THR A 1 99 ? -13.361 3.306 14.643 1.00 93.25 99 THR A C 1
ATOM 794 O O . THR A 1 99 ? -14.564 3.074 14.721 1.00 93.25 99 THR A O 1
ATOM 797 N N . PHE A 1 100 ? -12.740 3.460 13.471 1.00 94.06 100 PHE A N 1
ATOM 798 C CA . PHE A 1 100 ? -13.453 3.602 12.195 1.00 94.06 100 PHE A CA 1
ATOM 799 C C . PHE A 1 100 ? -13.342 2.384 11.277 1.00 94.06 100 PHE A C 1
ATOM 801 O O . PHE A 1 100 ? -14.100 2.286 10.304 1.00 94.06 100 PHE A O 1
ATOM 808 N N . SER A 1 101 ? -12.418 1.468 11.570 1.00 94.00 101 SER A N 1
ATOM 809 C CA . SER A 1 101 ? -12.062 0.373 10.672 1.00 94.00 101 SER A CA 1
ATOM 810 C C . SER A 1 101 ? -12.606 -0.978 11.111 1.00 94.00 101 SER A C 1
ATOM 812 O O . SER A 1 101 ? -12.844 -1.256 12.286 1.00 94.00 101 SER A O 1
ATOM 814 N N . ARG A 1 102 ? -12.811 -1.841 10.115 1.00 91.31 102 ARG A N 1
ATOM 815 C CA . ARG A 1 102 ? -13.157 -3.249 10.307 1.00 91.31 102 ARG A CA 1
ATOM 816 C C . ARG A 1 102 ? -12.026 -3.964 11.050 1.00 91.31 102 ARG A C 1
ATOM 818 O O . ARG A 1 102 ? -10.848 -3.679 10.823 1.00 91.31 102 ARG A O 1
ATOM 825 N N . LYS A 1 103 ? -12.389 -4.922 11.904 1.00 87.69 103 LYS A N 1
ATOM 826 C CA . LYS A 1 103 ? -11.418 -5.763 12.612 1.00 87.69 103 LYS A CA 1
ATOM 827 C C . LYS A 1 103 ? -10.773 -6.757 11.650 1.00 87.69 103 LYS A C 1
ATOM 829 O O . LYS A 1 103 ? -11.422 -7.238 10.728 1.00 87.69 103 LYS A O 1
ATOM 834 N N . ASP A 1 104 ? -9.493 -7.033 11.881 1.00 81.44 104 ASP A N 1
ATOM 835 C CA . ASP A 1 104 ? -8.723 -8.108 11.244 1.00 81.44 104 ASP A CA 1
ATOM 836 C C . ASP A 1 104 ? -8.660 -8.095 9.703 1.00 81.44 104 ASP A C 1
ATOM 838 O O . ASP A 1 104 ? -8.284 -9.094 9.087 1.00 81.44 104 ASP A O 1
ATOM 842 N N . VAL A 1 105 ? -8.961 -6.957 9.063 1.00 88.25 105 VAL A N 1
ATOM 843 C CA . VAL A 1 105 ? -8.773 -6.787 7.616 1.00 88.25 105 VAL A CA 1
ATOM 844 C C . VAL A 1 105 ? -7.294 -6.634 7.307 1.00 88.25 105 VAL A C 1
ATOM 846 O O . VAL A 1 105 ? -6.621 -5.762 7.857 1.00 88.25 105 VAL A O 1
ATOM 849 N N . ARG A 1 106 ? -6.799 -7.471 6.394 1.00 84.56 106 ARG A N 1
ATOM 850 C CA . ARG A 1 106 ? -5.405 -7.469 5.944 1.00 84.56 106 ARG A CA 1
ATOM 851 C C . ARG A 1 106 ? -5.310 -7.740 4.453 1.00 84.56 106 ARG A C 1
ATOM 853 O O . ARG A 1 106 ? -6.174 -8.405 3.876 1.00 84.56 106 ARG A O 1
ATOM 860 N N . VAL A 1 107 ? -4.231 -7.263 3.840 1.00 89.19 107 VAL A N 1
ATOM 861 C CA . VAL A 1 107 ? -3.924 -7.608 2.453 1.00 89.19 107 VAL A CA 1
ATOM 862 C C . VAL A 1 107 ? -3.449 -9.056 2.395 1.00 89.19 107 VAL A C 1
ATOM 864 O O . VAL A 1 107 ? -2.588 -9.477 3.163 1.00 89.19 107 VAL A O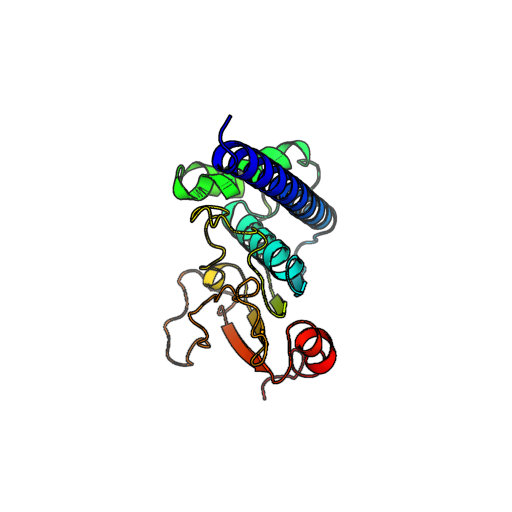 1
ATOM 867 N N . HIS A 1 108 ? -4.032 -9.854 1.505 1.00 88.12 108 HIS A N 1
ATOM 868 C CA . HIS A 1 108 ? -3.640 -11.252 1.362 1.00 88.12 108 HIS A CA 1
ATOM 869 C C . HIS A 1 108 ? -2.432 -11.387 0.439 1.00 88.12 108 HIS A C 1
ATOM 871 O O . HIS A 1 108 ? -1.477 -12.078 0.776 1.00 88.12 108 HIS A O 1
ATOM 877 N N . PHE A 1 109 ? -2.439 -10.698 -0.699 1.00 88.06 109 PHE A N 1
ATOM 878 C CA . PHE A 1 109 ? -1.381 -10.822 -1.694 1.00 88.06 109 PHE A CA 1
ATOM 879 C C . PHE A 1 109 ? -1.069 -9.478 -2.345 1.00 88.06 109 PHE A C 1
ATOM 881 O O . PHE A 1 109 ? -1.983 -8.735 -2.709 1.00 88.06 109 PHE A O 1
ATOM 888 N N . VAL A 1 110 ? 0.218 -9.198 -2.533 1.00 88.31 110 VAL A N 1
ATOM 889 C CA . VAL A 1 110 ? 0.720 -8.076 -3.329 1.00 88.31 110 VAL A CA 1
ATOM 890 C C . VAL A 1 110 ? 1.646 -8.627 -4.408 1.00 88.31 110 VAL A C 1
ATOM 892 O O . VAL A 1 110 ? 2.696 -9.186 -4.096 1.00 88.31 110 VAL A O 1
ATOM 895 N N . GLY A 1 111 ? 1.248 -8.471 -5.670 1.00 89.25 111 GLY A N 1
ATOM 896 C CA . GLY A 1 111 ? 2.050 -8.821 -6.840 1.00 89.25 111 GLY A CA 1
ATOM 897 C C . GLY A 1 111 ? 2.481 -7.569 -7.578 1.00 89.25 111 GLY A C 1
ATOM 898 O O . GLY A 1 111 ? 1.641 -6.827 -8.088 1.00 89.25 111 GLY A O 1
ATOM 899 N N . VAL A 1 112 ? 3.780 -7.319 -7.635 1.00 86.69 112 VAL A N 1
ATOM 900 C CA . VAL A 1 112 ? 4.321 -6.126 -8.274 1.00 86.69 112 VAL A CA 1
ATOM 901 C C . VAL A 1 112 ? 5.373 -6.454 -9.318 1.00 86.69 112 VAL A C 1
ATOM 903 O O . VAL A 1 112 ? 6.144 -7.400 -9.183 1.00 86.69 112 VAL A O 1
ATOM 906 N N . TRP A 1 113 ? 5.401 -5.640 -10.364 1.00 84.75 113 TRP A N 1
ATOM 907 C CA . TRP A 1 113 ? 6.349 -5.746 -11.464 1.00 84.75 113 TRP A CA 1
ATOM 908 C C . TRP A 1 113 ? 7.111 -4.436 -11.595 1.00 84.75 113 TRP A C 1
ATOM 910 O O . TRP A 1 113 ? 6.502 -3.376 -11.761 1.00 84.75 113 TRP A O 1
ATOM 920 N N . ASP A 1 114 ? 8.429 -4.550 -11.521 1.00 73.69 114 ASP A N 1
ATOM 921 C CA . ASP A 1 114 ? 9.441 -3.529 -11.752 1.00 73.69 114 ASP A CA 1
ATOM 922 C C . ASP A 1 114 ? 9.057 -2.161 -11.170 1.00 73.69 114 ASP A C 1
ATOM 924 O O . ASP A 1 114 ? 8.765 -1.196 -11.884 1.00 73.69 114 ASP A O 1
ATOM 928 N N . THR A 1 115 ? 8.958 -2.112 -9.835 1.00 63.09 115 THR A N 1
ATOM 929 C CA . THR A 1 115 ? 8.483 -0.928 -9.108 1.00 63.09 115 THR A CA 1
ATOM 930 C C . THR A 1 115 ? 9.442 0.240 -9.303 1.00 63.09 115 THR A C 1
ATOM 932 O O . THR A 1 115 ? 10.517 0.272 -8.707 1.00 63.09 115 THR A O 1
ATOM 935 N N . LEU A 1 116 ? 9.021 1.242 -10.071 1.00 66.00 116 LEU A N 1
ATOM 936 C CA . LEU A 1 116 ? 9.755 2.496 -10.203 1.00 66.00 116 LEU A CA 1
ATOM 937 C C . LEU A 1 116 ? 9.287 3.490 -9.148 1.00 66.00 116 LEU A C 1
ATOM 939 O O . LEU A 1 116 ? 8.083 3.711 -8.992 1.00 66.00 116 LEU A O 1
ATOM 943 N N . SER A 1 117 ? 10.232 4.171 -8.501 1.00 55.19 117 SER A N 1
ATOM 944 C CA . SER A 1 117 ? 9.897 5.355 -7.712 1.00 55.19 117 SER A CA 1
ATOM 945 C C . SER A 1 117 ? 9.314 6.416 -8.653 1.00 55.19 117 SER A C 1
ATOM 947 O O . SER A 1 117 ? 9.941 6.808 -9.637 1.00 55.19 117 SER A O 1
ATOM 949 N N . SER A 1 118 ? 8.081 6.859 -8.401 1.00 48.72 118 SER A N 1
ATOM 950 C CA . SER A 1 118 ? 7.337 7.729 -9.322 1.00 48.72 118 SER A CA 1
ATOM 951 C C . SER A 1 118 ? 7.868 9.164 -9.414 1.00 48.72 118 SER A C 1
ATOM 953 O O . SER A 1 118 ? 7.313 9.955 -10.175 1.00 48.72 118 SER A O 1
ATOM 955 N N . VAL A 1 119 ? 8.906 9.511 -8.650 1.00 49.06 119 VAL A N 1
ATOM 956 C CA . VAL A 1 119 ? 9.403 10.884 -8.500 1.00 49.06 119 VAL A CA 1
ATOM 957 C C . VAL A 1 119 ? 10.630 11.095 -9.384 1.00 49.06 119 VAL A C 1
ATOM 959 O O . VAL A 1 119 ? 11.681 10.476 -9.204 1.00 49.06 119 VAL A O 1
ATOM 962 N N . GLY A 1 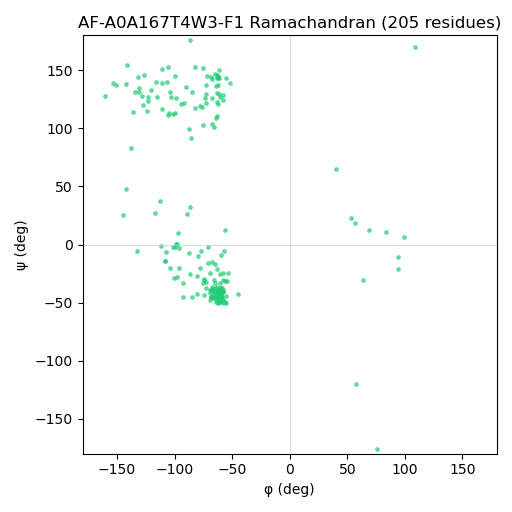120 ? 10.476 11.950 -10.392 1.00 42.44 120 GLY A N 1
ATOM 963 C CA . GLY A 1 120 ? 11.553 12.318 -11.298 1.00 42.44 120 GLY A CA 1
ATOM 964 C C . GLY A 1 120 ? 12.555 13.230 -10.595 1.00 42.44 120 GLY A C 1
ATOM 965 O O . GLY A 1 120 ? 12.210 14.311 -10.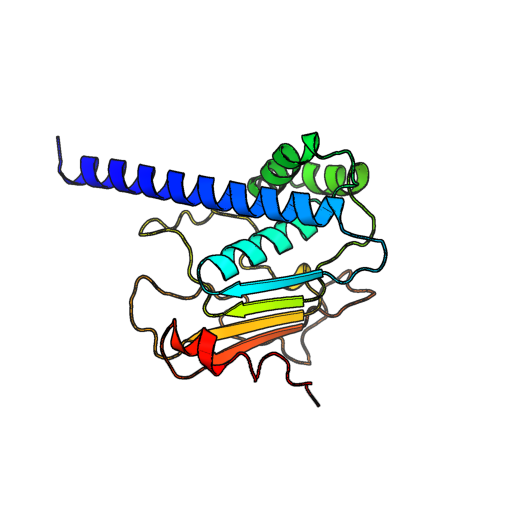153 1.00 42.44 120 GLY A O 1
ATOM 966 N N . LEU A 1 121 ? 13.820 12.810 -10.545 1.00 40.59 121 LEU A N 1
ATOM 967 C CA . LEU A 1 121 ? 15.000 13.569 -10.092 1.00 40.59 121 LEU A CA 1
ATOM 968 C C . LEU A 1 121 ? 15.078 14.032 -8.627 1.00 40.59 121 LEU A C 1
ATOM 970 O O . LEU A 1 121 ? 16.196 14.088 -8.114 1.00 40.59 121 LEU A O 1
ATOM 974 N N . VAL A 1 122 ? 13.983 14.315 -7.929 1.00 37.22 122 VAL A N 1
ATOM 975 C CA . VAL A 1 122 ? 14.028 14.637 -6.498 1.00 37.22 122 VAL A CA 1
ATOM 976 C C . VAL A 1 122 ? 13.491 13.431 -5.748 1.00 37.22 122 VAL A C 1
ATOM 978 O O . VAL A 1 122 ? 12.323 13.096 -5.849 1.00 37.22 122 VAL A O 1
ATOM 981 N N . ARG A 1 123 ? 14.355 12.731 -5.009 1.00 45.47 123 ARG A N 1
ATOM 982 C CA . ARG A 1 123 ? 13.922 11.743 -4.016 1.00 45.47 123 ARG A CA 1
ATOM 983 C C . ARG A 1 123 ? 13.643 12.496 -2.713 1.00 45.47 123 ARG A C 1
ATOM 985 O O . ARG A 1 123 ? 14.584 12.650 -1.925 1.00 45.47 123 ARG A O 1
ATOM 992 N N . PRO A 1 124 ? 12.421 12.977 -2.407 1.00 40.84 124 PRO A N 1
ATOM 993 C CA . PRO A 1 124 ? 12.116 13.241 -1.018 1.00 40.84 124 PRO A CA 1
ATOM 994 C C . PRO A 1 124 ? 12.197 11.881 -0.320 1.00 40.84 124 PRO A C 1
ATOM 996 O O . PRO A 1 124 ? 11.371 11.006 -0.557 1.00 40.84 124 PRO A O 1
ATOM 999 N N . LYS A 1 125 ? 13.214 11.691 0.530 1.00 42.16 125 LYS A N 1
ATOM 1000 C CA . LYS A 1 125 ? 13.463 10.493 1.365 1.00 42.16 125 LYS A CA 1
ATOM 1001 C C . LYS A 1 125 ? 12.287 10.111 2.300 1.00 42.16 125 LYS A C 1
ATOM 1003 O O . LYS A 1 125 ? 12.480 9.364 3.246 1.00 42.16 125 LYS A O 1
ATOM 1008 N N . LYS A 1 126 ? 11.101 10.693 2.109 1.00 46.66 126 LYS A N 1
ATOM 1009 C CA . LYS A 1 126 ? 9.965 10.727 3.034 1.00 46.66 126 LYS A CA 1
ATOM 1010 C C . LYS A 1 126 ? 8.616 10.663 2.310 1.00 46.66 126 LYS A C 1
ATOM 1012 O O . LYS A 1 126 ? 7.660 11.251 2.805 1.00 46.66 126 LYS A O 1
ATOM 1017 N N . MET A 1 127 ? 8.533 10.093 1.102 1.00 46.59 127 MET A N 1
ATOM 1018 C CA . MET A 1 127 ? 7.306 10.298 0.327 1.00 46.59 127 MET A CA 1
ATOM 1019 C C . MET A 1 127 ? 6.117 9.479 0.830 1.00 46.59 127 MET A C 1
ATOM 1021 O O . MET A 1 127 ? 5.023 10.020 0.810 1.00 46.59 127 MET A O 1
ATOM 1025 N N . LEU A 1 128 ? 6.307 8.273 1.373 1.00 51.25 128 LEU A N 1
ATOM 1026 C CA . LEU A 1 128 ? 5.311 7.610 2.221 1.00 51.25 128 LEU A CA 1
ATOM 1027 C C . LEU A 1 128 ? 6.032 6.690 3.222 1.00 51.25 128 LEU A C 1
ATOM 1029 O O . LEU A 1 128 ? 6.963 5.984 2.814 1.00 51.25 128 LEU A O 1
ATOM 1033 N N . PRO A 1 129 ? 5.627 6.665 4.503 1.00 46.84 129 PRO A N 1
ATOM 1034 C CA . PRO A 1 129 ? 6.136 5.690 5.456 1.00 46.84 129 PRO A CA 1
ATOM 1035 C C . PRO A 1 129 ? 5.924 4.267 4.926 1.00 46.84 129 PRO A C 1
ATOM 1037 O O . PRO A 1 129 ? 4.890 3.964 4.320 1.00 46.84 129 PRO A O 1
ATOM 1040 N N . ARG A 1 130 ? 6.884 3.376 5.191 1.00 50.66 130 ARG A N 1
ATOM 1041 C CA . ARG A 1 130 ? 6.734 1.918 5.030 1.00 50.66 130 ARG A CA 1
ATOM 1042 C C . ARG A 1 130 ? 6.619 1.374 3.601 1.00 50.66 130 ARG A C 1
ATOM 1044 O O . ARG A 1 130 ? 6.343 0.188 3.450 1.00 50.66 130 ARG A O 1
ATOM 1051 N N . ILE A 1 131 ? 6.904 2.152 2.549 1.00 51.16 131 ILE A N 1
ATOM 1052 C CA . ILE A 1 131 ? 7.034 1.581 1.186 1.00 51.16 131 ILE A CA 1
ATOM 1053 C C . ILE A 1 131 ? 8.138 0.511 1.151 1.00 51.16 131 ILE A C 1
ATOM 1055 O O . ILE A 1 131 ? 7.975 -0.513 0.490 1.00 51.16 131 ILE A O 1
ATOM 1059 N N . GLY A 1 132 ? 9.231 0.719 1.892 1.00 47.12 132 GLY A N 1
ATOM 1060 C CA . GLY A 1 132 ? 10.300 -0.270 2.083 1.00 47.12 132 GLY A CA 1
ATOM 1061 C C . GLY A 1 132 ? 9.989 -1.354 3.124 1.00 47.12 132 GLY A C 1
ATOM 1062 O O . GLY A 1 132 ? 10.712 -2.331 3.202 1.00 47.12 132 GLY A O 1
ATOM 1063 N N . GLU A 1 133 ? 8.909 -1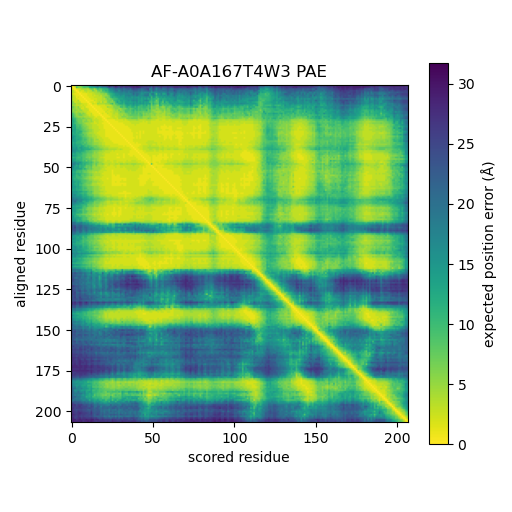.226 3.900 1.00 53.62 133 GLU A N 1
ATOM 1064 C CA . GLU A 1 133 ? 8.549 -2.148 4.990 1.00 53.62 133 GLU A CA 1
ATOM 1065 C C . GLU A 1 133 ? 7.269 -2.930 4.661 1.00 53.62 133 GLU A C 1
ATOM 1067 O O . GLU A 1 133 ? 6.443 -3.208 5.538 1.00 53.62 133 GLU A O 1
ATOM 1072 N N . CYS A 1 134 ? 7.085 -3.318 3.390 1.00 53.16 134 CYS A N 1
ATOM 1073 C CA . CYS A 1 134 ? 5.906 -4.089 2.980 1.00 53.16 134 CYS A CA 1
ATOM 1074 C C . CYS A 1 134 ? 5.758 -5.446 3.695 1.00 53.16 134 CYS A C 1
ATOM 1076 O O . CYS A 1 134 ? 4.724 -6.109 3.592 1.00 53.16 134 CYS A O 1
ATOM 1078 N N . CYS A 1 135 ? 6.784 -5.834 4.444 1.00 52.28 135 CYS A N 1
ATOM 1079 C CA . CYS A 1 135 ? 6.968 -7.112 5.098 1.00 52.28 135 CYS A CA 1
ATOM 1080 C C . CYS A 1 135 ? 5.942 -7.424 6.197 1.00 52.28 135 CYS A C 1
ATOM 1082 O O . CYS A 1 135 ? 5.801 -8.581 6.554 1.00 52.28 135 CYS A O 1
ATOM 1084 N N . ASN A 1 136 ? 5.196 -6.441 6.718 1.00 57.56 136 ASN A N 1
ATOM 1085 C CA . ASN A 1 136 ? 4.251 -6.676 7.825 1.00 57.56 136 ASN A CA 1
ATOM 1086 C C . ASN A 1 136 ? 2.767 -6.627 7.434 1.00 57.56 136 ASN A C 1
ATOM 1088 O O . ASN A 1 136 ? 1.920 -7.070 8.206 1.00 57.56 136 ASN A O 1
ATOM 1092 N N . HIS A 1 137 ? 2.436 -6.105 6.249 1.00 66.12 137 HIS A N 1
ATOM 1093 C CA . HIS A 1 137 ? 1.057 -5.740 5.900 1.00 66.12 137 HIS A CA 1
ATOM 1094 C C . HIS A 1 137 ? 0.363 -6.667 4.893 1.00 66.12 137 HIS A C 1
ATOM 1096 O O . HIS A 1 137 ? -0.820 -6.486 4.596 1.00 66.12 137 HIS A O 1
ATOM 1102 N N . ALA A 1 138 ? 1.091 -7.632 4.322 1.00 74.44 138 ALA A N 1
ATOM 1103 C CA . ALA A 1 138 ? 0.555 -8.605 3.375 1.00 74.44 138 ALA A CA 1
ATOM 1104 C C . ALA A 1 138 ? 0.970 -10.034 3.741 1.00 74.44 138 ALA A C 1
ATOM 1106 O O . ALA A 1 138 ? 2.093 -10.254 4.187 1.00 74.44 138 ALA A O 1
ATOM 1107 N N . CYS A 1 139 ? 0.089 -11.016 3.520 1.00 74.69 139 CYS A N 1
ATOM 1108 C CA . CYS A 1 139 ? 0.449 -12.426 3.719 1.00 74.69 139 CYS A CA 1
ATOM 1109 C C . CYS A 1 139 ? 1.486 -12.897 2.686 1.00 74.69 139 CYS A C 1
ATOM 1111 O O . CYS A 1 139 ? 2.401 -13.640 3.009 1.00 74.69 139 CYS A O 1
ATOM 1113 N N . TYR A 1 140 ? 1.376 -12.447 1.440 1.00 81.31 140 TYR A N 1
ATOM 1114 C CA . TYR A 1 140 ? 2.305 -12.815 0.378 1.00 81.31 140 TYR A CA 1
ATOM 1115 C C . TYR A 1 140 ? 2.707 -11.579 -0.408 1.00 81.31 140 TYR A C 1
ATOM 1117 O O . TYR A 1 140 ? 1.854 -10.806 -0.847 1.00 81.31 140 TYR A O 1
ATOM 1125 N N . PHE A 1 141 ? 4.005 -11.418 -0.617 1.00 82.44 141 PHE A N 1
ATOM 1126 C CA . PHE A 1 141 ? 4.560 -10.358 -1.438 1.00 82.44 141 PHE A CA 1
ATOM 1127 C C . PHE A 1 141 ? 5.413 -10.972 -2.546 1.00 82.44 141 PHE A C 1
ATOM 1129 O O . PHE A 1 141 ? 6.288 -11.804 -2.287 1.00 82.44 141 PHE A O 1
ATOM 1136 N N . ARG A 1 142 ? 5.141 -10.596 -3.793 1.00 84.31 142 ARG A N 1
ATOM 1137 C CA . ARG A 1 142 ? 5.883 -11.049 -4.969 1.00 84.31 142 ARG A CA 1
ATOM 1138 C C . ARG A 1 142 ? 6.311 -9.852 -5.797 1.00 84.31 142 ARG A C 1
ATOM 1140 O O . ARG A 1 142 ? 5.468 -9.037 -6.160 1.00 84.31 142 ARG A O 1
ATOM 1147 N N . HIS A 1 143 ? 7.596 -9.780 -6.119 1.00 82.12 143 HIS A N 1
ATOM 1148 C CA . HIS A 1 143 ? 8.165 -8.719 -6.943 1.00 82.12 143 HIS A CA 1
ATOM 1149 C C . HIS A 1 143 ? 8.956 -9.315 -8.098 1.00 82.12 143 HIS A C 1
ATOM 1151 O O . HIS A 1 143 ? 9.921 -10.042 -7.876 1.00 82.12 143 HIS A O 1
ATOM 1157 N N . ALA A 1 144 ? 8.552 -9.006 -9.324 1.00 83.62 144 ALA A N 1
ATOM 1158 C CA . ALA A 1 144 ? 9.331 -9.301 -10.518 1.00 83.62 144 ALA A CA 1
ATOM 1159 C C . ALA A 1 144 ? 10.177 -8.075 -10.881 1.00 83.62 144 ALA A C 1
ATOM 1161 O O . ALA A 1 144 ? 9.616 -7.006 -11.109 1.00 83.62 144 ALA A O 1
ATOM 1162 N N . LEU A 1 145 ? 11.500 -8.218 -10.923 1.00 78.81 145 LEU A N 1
ATOM 1163 C CA . LEU A 1 145 ? 12.461 -7.147 -11.214 1.00 78.81 145 LEU A CA 1
ATOM 1164 C C . LEU A 1 145 ? 13.053 -7.315 -12.619 1.00 78.81 145 LEU A C 1
ATOM 1166 O O . LEU A 1 145 ? 13.356 -8.443 -13.017 1.00 78.81 145 LEU A O 1
ATOM 1170 N N . ALA A 1 146 ? 13.240 -6.215 -13.354 1.00 80.06 146 ALA A N 1
ATOM 1171 C CA . ALA A 1 146 ? 13.883 -6.236 -14.671 1.00 80.06 146 ALA A CA 1
ATOM 1172 C C . ALA A 1 146 ? 15.409 -6.229 -14.550 1.00 80.06 146 ALA A C 1
ATOM 1174 O O . ALA A 1 146 ? 15.995 -5.269 -14.052 1.00 80.06 146 ALA A O 1
ATOM 1175 N N . LEU A 1 147 ? 16.059 -7.292 -15.030 1.00 76.88 147 LEU A N 1
ATOM 1176 C CA . LEU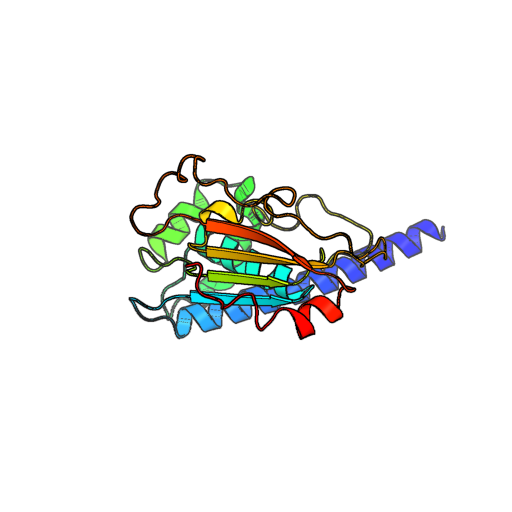 A 1 147 ? 17.517 -7.424 -14.980 1.00 76.88 147 LEU A CA 1
ATOM 1177 C C . LEU A 1 147 ? 18.221 -6.489 -15.975 1.00 76.88 147 LEU A C 1
ATOM 1179 O O . LEU A 1 147 ? 19.273 -5.933 -15.662 1.00 76.88 147 LEU A O 1
ATOM 1183 N N . ASP A 1 148 ? 17.643 -6.298 -17.164 1.00 75.81 148 ASP A N 1
ATOM 1184 C CA . ASP A 1 148 ? 18.288 -5.572 -18.265 1.00 75.81 148 ASP A CA 1
ATOM 1185 C C . ASP A 1 148 ? 17.851 -4.098 -18.365 1.00 75.81 148 ASP A C 1
ATOM 1187 O O . ASP A 1 148 ? 18.187 -3.407 -19.333 1.00 75.81 148 ASP A O 1
ATOM 1191 N N . GLU A 1 149 ? 17.120 -3.573 -17.375 1.00 73.44 149 GLU A N 1
ATOM 1192 C CA . GLU A 1 149 ? 16.743 -2.157 -17.336 1.00 73.44 149 GLU A CA 1
ATOM 1193 C C . GLU A 1 149 ? 17.941 -1.279 -16.933 1.00 73.44 149 GLU A C 1
ATOM 1195 O O . GLU A 1 149 ? 18.340 -1.185 -15.774 1.00 73.44 149 GLU A O 1
ATOM 1200 N N . ARG A 1 150 ? 18.539 -0.612 -17.927 1.00 61.38 150 ARG A N 1
ATOM 1201 C CA . ARG A 1 150 ? 19.777 0.175 -17.775 1.00 61.38 150 ARG A CA 1
ATOM 1202 C C . ARG A 1 150 ? 19.546 1.679 -17.642 1.00 61.38 150 ARG A C 1
ATOM 1204 O O . ARG A 1 150 ? 20.508 2.442 -17.513 1.00 61.38 150 ARG A O 1
ATOM 1211 N N . ARG A 1 151 ? 18.302 2.162 -17.715 1.00 55.38 151 ARG A N 1
ATOM 1212 C CA . ARG A 1 151 ? 18.031 3.603 -17.628 1.00 55.38 151 ARG A CA 1
ATOM 1213 C C . ARG A 1 151 ? 18.098 4.048 -16.167 1.00 55.38 151 ARG A C 1
ATOM 1215 O O . ARG A 1 151 ? 17.276 3.664 -15.351 1.00 55.38 151 ARG A O 1
ATOM 1222 N N . VAL A 1 152 ? 19.011 4.969 -15.851 1.00 46.09 152 VAL A N 1
ATOM 1223 C CA . VAL A 1 152 ? 19.264 5.498 -14.486 1.00 46.09 152 VAL A CA 1
ATOM 1224 C C . VAL A 1 152 ? 18.008 6.053 -13.782 1.00 46.09 152 VAL A C 1
ATOM 1226 O O . VAL A 1 152 ? 17.929 6.074 -12.558 1.00 46.09 152 VAL A O 1
ATOM 1229 N N . LYS A 1 153 ? 16.990 6.480 -14.544 1.00 41.81 153 LYS A N 1
ATOM 1230 C CA . LYS A 1 153 ? 15.692 6.952 -14.019 1.00 41.81 153 LYS A CA 1
ATOM 1231 C C . LYS A 1 153 ? 14.752 5.822 -13.566 1.00 41.81 153 LYS A C 1
ATOM 1233 O O . LYS A 1 153 ? 13.685 6.119 -13.045 1.00 41.81 153 LYS A O 1
ATOM 1238 N N . PHE A 1 154 ? 15.137 4.566 -13.781 1.00 47.22 154 PHE A N 1
ATOM 1239 C CA . PHE A 1 154 ? 14.320 3.369 -13.594 1.00 47.22 154 PHE A CA 1
ATOM 1240 C C . PHE A 1 154 ? 14.896 2.439 -12.514 1.00 47.22 154 PHE A C 1
ATOM 1242 O O . PHE A 1 154 ? 14.682 1.237 -12.553 1.00 47.22 154 PHE A O 1
ATOM 1249 N N . LEU A 1 155 ? 15.644 2.984 -11.546 1.00 45.59 155 LEU A N 1
ATOM 1250 C CA . LEU A 1 155 ? 16.157 2.180 -10.437 1.00 45.59 155 LEU A CA 1
ATOM 1251 C C . LEU A 1 155 ? 14.985 1.616 -9.613 1.00 45.59 155 LEU A C 1
ATOM 1253 O O . LEU A 1 155 ? 14.187 2.418 -9.108 1.00 45.59 155 LEU A O 1
ATOM 1257 N N . PRO A 1 156 ? 14.887 0.283 -9.460 1.00 48.81 156 PRO A N 1
ATOM 1258 C CA . PRO A 1 156 ? 13.795 -0.330 -8.729 1.00 48.81 156 PRO A CA 1
ATOM 1259 C C . PRO A 1 156 ? 13.882 -0.008 -7.236 1.00 48.81 156 PRO A C 1
ATOM 1261 O O . PRO A 1 156 ? 14.964 0.086 -6.650 1.00 48.81 156 PRO A O 1
ATOM 1264 N N . GLU A 1 157 ? 12.719 0.168 -6.612 1.00 53.88 157 GLU A N 1
ATOM 1265 C CA . GLU A 1 157 ? 12.615 0.311 -5.161 1.00 53.88 157 GLU A CA 1
ATOM 1266 C C . GLU A 1 157 ? 12.495 -1.078 -4.523 1.00 53.88 157 GLU A C 1
ATOM 1268 O O . GLU A 1 157 ? 11.421 -1.693 -4.526 1.00 53.88 157 GLU A O 1
ATOM 1273 N N . TYR A 1 158 ? 13.618 -1.581 -4.005 1.00 52.25 158 TYR A N 1
ATOM 1274 C CA . TYR A 1 158 ? 13.688 -2.861 -3.302 1.00 52.25 158 TYR A CA 1
ATOM 1275 C C . TYR A 1 158 ? 12.839 -2.838 -2.034 1.00 52.25 158 TYR A C 1
ATOM 1277 O O . TYR A 1 158 ? 12.758 -1.823 -1.340 1.00 52.25 158 TYR A O 1
ATOM 1285 N N . VAL A 1 159 ? 12.203 -3.965 -1.734 1.00 53.19 159 VAL A N 1
ATOM 1286 C CA . VAL A 1 159 ? 11.472 -4.151 -0.470 1.00 53.19 159 VAL A CA 1
ATOM 1287 C C . VAL A 1 159 ? 12.388 -4.794 0.559 1.00 53.19 159 VAL A C 1
ATOM 1289 O O . VAL A 1 159 ? 12.297 -4.491 1.741 1.00 53.19 159 VAL A O 1
ATOM 1292 N N . HIS A 1 160 ? 13.300 -5.654 0.107 1.00 52.09 160 HIS A N 1
ATOM 1293 C CA . HIS A 1 160 ? 14.205 -6.375 0.988 1.00 52.09 160 HIS A CA 1
ATOM 1294 C C . HIS A 1 160 ? 15.602 -6.504 0.372 1.00 52.09 160 HIS A C 1
ATOM 1296 O O . HIS A 1 160 ? 16.170 -7.585 0.289 1.00 52.09 160 HIS A O 1
ATOM 1302 N N . GLU A 1 161 ? 16.137 -5.392 -0.141 1.00 53.59 161 GLU A N 1
ATOM 1303 C CA . GLU A 1 161 ? 17.456 -5.354 -0.799 1.00 53.59 161 GLU A CA 1
ATOM 1304 C C . GLU A 1 161 ? 17.623 -6.387 -1.942 1.00 53.59 161 GLU A C 1
ATOM 1306 O O . GLU A 1 161 ? 18.745 -6.752 -2.289 1.00 53.59 161 GLU A O 1
ATOM 1311 N N . GLY A 1 162 ? 16.525 -6.873 -2.542 1.00 49.16 162 GLY A N 1
ATOM 1312 C CA . GLY A 1 162 ? 16.555 -7.912 -3.574 1.00 49.16 162 GLY A CA 1
ATOM 1313 C C . GLY A 1 162 ? 16.624 -9.349 -3.042 1.00 49.16 162 GLY A C 1
ATOM 1314 O O . GLY A 1 162 ? 16.857 -10.263 -3.835 1.00 49.16 162 GLY A O 1
ATOM 1315 N N . LYS A 1 163 ? 16.442 -9.572 -1.736 1.00 47.84 163 LYS A N 1
ATOM 1316 C CA . LYS A 1 163 ? 16.445 -10.899 -1.106 1.00 47.84 163 LYS A CA 1
ATOM 1317 C C . LYS A 1 163 ? 15.018 -11.398 -0.866 1.00 47.84 163 LYS A C 1
ATOM 1319 O O . LYS A 1 163 ? 14.098 -10.632 -0.589 1.00 47.84 163 LYS A O 1
ATOM 1324 N N . SER A 1 164 ? 14.825 -12.707 -0.999 1.00 54.00 164 SER A N 1
ATOM 1325 C CA . SER A 1 164 ? 13.593 -13.365 -0.548 1.00 54.00 164 SER A CA 1
ATOM 1326 C C . SER A 1 164 ? 13.693 -13.633 0.952 1.00 54.00 164 SER A C 1
ATOM 1328 O O . SER A 1 164 ? 14.801 -13.807 1.447 1.00 54.00 164 SER A O 1
ATOM 1330 N N . HIS A 1 165 ? 12.555 -13.687 1.648 1.00 54.62 165 HIS A N 1
ATOM 1331 C CA . HIS A 1 165 ? 12.529 -14.124 3.047 1.00 54.62 165 HIS A CA 1
ATOM 1332 C C . HIS A 1 165 ? 13.111 -15.538 3.118 1.00 54.62 165 HIS A C 1
ATOM 1334 O O . HIS A 1 165 ? 12.639 -16.427 2.393 1.00 54.62 165 HIS A O 1
ATOM 1340 N N . GLU A 1 166 ? 14.136 -15.747 3.939 1.00 56.50 166 GLU A N 1
ATOM 1341 C CA . GLU A 1 166 ? 14.734 -17.077 4.064 1.00 56.50 166 GLU A CA 1
ATOM 1342 C C . GLU A 1 166 ? 13.817 -17.990 4.900 1.00 56.50 166 GLU A C 1
ATOM 1344 O O . GLU A 1 166 ? 13.034 -17.493 5.718 1.00 56.50 166 GLU A O 1
ATOM 1349 N N . PRO A 1 167 ? 13.841 -19.322 4.694 1.00 51.47 167 PRO A N 1
ATOM 1350 C CA . PRO A 1 167 ? 12.970 -20.250 5.424 1.00 51.47 167 PRO A CA 1
ATOM 1351 C C . PRO A 1 167 ? 13.139 -20.183 6.951 1.00 51.47 167 PRO A C 1
ATOM 1353 O O . PRO A 1 167 ? 12.201 -20.499 7.682 1.00 51.47 167 PRO A O 1
ATOM 1356 N N . ASP A 1 168 ? 14.312 -19.735 7.404 1.00 54.50 168 ASP A N 1
ATOM 1357 C CA . ASP A 1 168 ? 14.761 -19.789 8.797 1.00 54.50 168 ASP A CA 1
ATOM 1358 C C . ASP A 1 168 ? 14.614 -18.437 9.525 1.00 54.50 168 ASP A C 1
ATOM 1360 O O . ASP A 1 168 ? 14.916 -18.327 10.717 1.00 54.50 168 ASP A O 1
ATOM 1364 N N . GLU A 1 169 ? 14.160 -17.390 8.827 1.00 57.00 169 GLU A N 1
ATOM 1365 C CA . GLU A 1 169 ? 13.965 -16.066 9.417 1.00 57.00 169 GLU A CA 1
ATOM 1366 C C . GLU A 1 169 ? 12.735 -16.040 10.345 1.00 57.00 169 GLU A C 1
ATOM 1368 O O . GLU A 1 169 ? 11.679 -16.598 10.021 1.00 57.00 169 GLU A O 1
ATOM 1373 N N . PRO A 1 170 ? 12.838 -15.393 11.522 1.00 51.62 170 PRO A N 1
ATOM 1374 C CA . PRO A 1 170 ? 11.754 -15.369 12.490 1.00 51.62 170 PRO A CA 1
ATOM 1375 C C . PRO A 1 170 ? 10.526 -14.654 11.920 1.00 51.62 170 PRO A C 1
ATOM 1377 O O . PRO A 1 170 ? 10.608 -13.528 11.433 1.00 51.62 170 PRO A O 1
ATOM 1380 N N . MET A 1 171 ? 9.365 -15.303 12.046 1.00 51.41 171 MET A N 1
ATOM 1381 C CA . MET A 1 171 ? 8.070 -14.733 11.666 1.00 51.41 171 MET A CA 1
ATOM 1382 C C . MET A 1 171 ? 7.863 -13.361 12.313 1.00 51.41 171 MET A C 1
ATOM 1384 O O . MET A 1 171 ? 8.126 -13.179 13.506 1.00 51.41 171 MET A O 1
ATOM 1388 N N . PHE A 1 172 ? 7.318 -12.404 11.560 1.00 50.97 172 PHE A N 1
ATOM 1389 C CA . PHE A 1 172 ? 7.032 -11.093 12.131 1.00 50.97 172 PHE A CA 1
ATOM 1390 C C . PHE A 1 172 ? 5.964 -11.205 13.244 1.00 50.97 172 PHE A C 1
ATOM 1392 O O . PHE A 1 172 ? 4.959 -11.910 13.083 1.00 50.97 172 PHE A O 1
ATOM 1399 N N . PRO A 1 173 ? 6.147 -10.528 14.392 1.00 41.12 173 PRO A N 1
ATOM 1400 C CA . PRO A 1 173 ? 5.234 -10.631 15.529 1.00 41.12 173 PRO A CA 1
ATOM 1401 C C . PRO A 1 173 ? 3.812 -10.145 15.180 1.00 41.12 173 PRO A C 1
ATOM 1403 O O . PRO A 1 173 ? 3.637 -9.122 14.525 1.00 41.12 173 PRO A O 1
ATOM 1406 N N . GLY A 1 174 ? 2.779 -10.877 15.628 1.00 47.56 174 GLY A N 1
ATOM 1407 C CA . GLY A 1 174 ? 1.354 -10.568 15.368 1.00 47.56 174 GLY A CA 1
ATOM 1408 C C . GLY A 1 174 ? 0.694 -11.361 14.223 1.00 47.56 174 GLY A C 1
ATOM 1409 O O . GLY A 1 174 ? -0.461 -11.122 13.871 1.00 47.56 174 GLY A O 1
ATOM 1410 N N . GLN A 1 175 ? 1.398 -12.339 13.650 1.00 51.59 175 GLN A N 1
ATOM 1411 C CA . GLN A 1 175 ? 1.033 -13.068 12.427 1.00 51.59 175 GLN A CA 1
ATOM 1412 C C . GLN A 1 175 ? 0.124 -14.305 12.594 1.00 51.59 175 GLN A C 1
ATOM 1414 O O . GLN A 1 175 ? 0.187 -15.228 11.787 1.00 51.59 175 GLN A O 1
ATOM 1419 N N . GLY A 1 176 ? -0.794 -14.335 13.566 1.00 46.56 176 GLY A N 1
ATOM 1420 C CA . GLY A 1 176 ? -1.582 -15.539 13.916 1.00 46.56 176 GLY A CA 1
ATOM 1421 C C . GLY A 1 176 ? -2.425 -16.204 12.802 1.00 46.56 176 GLY A C 1
ATOM 1422 O O . GLY A 1 176 ? -3.009 -17.256 13.034 1.00 46.56 176 GLY A O 1
ATOM 1423 N N . ARG A 1 177 ? -2.508 -15.620 11.594 1.00 53.06 177 ARG A N 1
ATOM 1424 C CA . ARG A 1 177 ? -3.210 -16.185 10.420 1.00 53.06 177 ARG A CA 1
ATOM 1425 C C . ARG A 1 177 ? -2.426 -16.155 9.097 1.00 53.06 177 ARG A C 1
ATOM 1427 O O . ARG A 1 177 ? -2.951 -16.643 8.105 1.00 53.06 177 ARG A O 1
ATOM 1434 N N . CYS A 1 178 ? -1.241 -15.538 9.039 1.00 55.69 178 CYS A N 1
ATOM 1435 C CA . CYS A 1 178 ? -0.442 -15.449 7.807 1.00 55.69 178 CYS A CA 1
ATOM 1436 C C . CYS A 1 178 ? 1.023 -15.133 8.113 1.00 55.69 178 CYS A C 1
ATOM 1438 O O . CYS A 1 178 ? 1.284 -14.104 8.731 1.00 55.69 178 CYS A O 1
ATOM 1440 N N . THR A 1 179 ? 1.938 -15.941 7.585 1.00 59.09 179 THR A N 1
ATOM 1441 C CA . THR A 1 179 ? 3.373 -15.645 7.476 1.00 59.09 179 THR A CA 1
ATOM 1442 C C . THR A 1 179 ? 3.584 -14.660 6.334 1.00 59.09 179 THR A C 1
ATOM 1444 O O . THR A 1 179 ? 3.249 -15.012 5.207 1.00 59.09 179 THR A O 1
ATOM 1447 N N . ALA A 1 180 ? 4.107 -13.458 6.572 1.00 62.88 180 ALA A N 1
ATOM 1448 C CA . ALA A 1 180 ? 4.468 -12.566 5.471 1.00 62.88 180 ALA A CA 1
ATOM 1449 C C . ALA A 1 180 ? 5.617 -13.173 4.656 1.00 62.88 180 ALA A C 1
ATOM 1451 O O . ALA A 1 180 ? 6.773 -13.145 5.063 1.00 62.88 180 ALA A O 1
ATOM 1452 N N . ASN A 1 181 ? 5.284 -13.763 3.511 1.00 72.44 181 ASN A N 1
ATOM 1453 C CA . ASN A 1 181 ? 6.236 -14.455 2.657 1.00 72.44 181 ASN A CA 1
ATOM 1454 C C . ASN A 1 181 ? 6.611 -13.556 1.476 1.00 72.44 181 ASN A C 1
ATOM 1456 O O . ASN A 1 181 ? 5.779 -13.294 0.601 1.00 72.44 181 ASN A O 1
ATOM 1460 N N . ILE A 1 182 ? 7.861 -13.100 1.444 1.00 74.56 182 ILE A N 1
ATOM 1461 C CA . ILE A 1 182 ? 8.3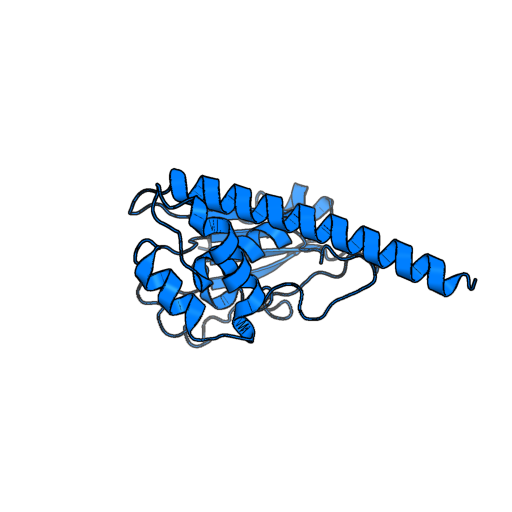81 -12.172 0.435 1.00 74.56 182 ILE A CA 1
ATOM 1462 C C . ILE A 1 182 ? 9.245 -12.936 -0.556 1.00 74.56 182 ILE A C 1
ATOM 1464 O O . ILE A 1 182 ? 10.137 -13.683 -0.159 1.00 74.56 182 ILE A O 1
ATOM 1468 N N . LYS A 1 183 ? 9.003 -12.715 -1.848 1.00 77.75 183 LYS A N 1
ATOM 1469 C CA . LYS A 1 183 ? 9.846 -13.244 -2.919 1.00 77.75 183 LYS A CA 1
ATOM 1470 C C . LYS A 1 183 ? 10.091 -12.168 -3.969 1.00 77.75 183 LYS A C 1
ATOM 1472 O O . LYS A 1 183 ? 9.155 -11.750 -4.653 1.00 77.75 183 LYS A O 1
ATOM 1477 N N . GLU A 1 184 ? 11.341 -11.742 -4.095 1.00 77.00 184 GLU A N 1
ATOM 1478 C CA . GLU A 1 184 ? 11.811 -10.879 -5.182 1.00 77.00 184 GLU A CA 1
ATOM 1479 C C . GLU A 1 184 ? 12.582 -11.752 -6.185 1.00 77.00 184 GLU A C 1
ATOM 1481 O O . GLU A 1 184 ? 13.448 -12.535 -5.795 1.00 77.00 184 GLU A O 1
ATOM 1486 N N . VAL A 1 185 ? 12.220 -11.688 -7.468 1.00 81.31 185 VAL A N 1
ATOM 1487 C CA . VAL A 1 185 ? 12.805 -12.522 -8.530 1.00 81.31 185 VAL A CA 1
ATOM 1488 C C . VAL A 1 185 ? 13.203 -11.641 -9.703 1.00 81.31 185 VAL A C 1
ATOM 1490 O O . VAL A 1 185 ? 12.407 -10.833 -10.181 1.00 81.31 185 VAL A O 1
ATOM 1493 N N . TRP A 1 186 ? 14.428 -11.828 -10.182 1.00 79.94 186 TRP A N 1
ATOM 1494 C CA . TRP A 1 186 ? 14.960 -11.146 -11.355 1.00 79.94 186 TRP A CA 1
ATOM 1495 C C . TRP A 1 186 ? 14.565 -11.886 -12.630 1.00 79.94 186 TRP A C 1
ATOM 1497 O O . TRP A 1 186 ? 14.748 -13.099 -12.735 1.00 79.94 186 TRP A O 1
ATOM 1507 N N . PHE A 1 187 ? 14.047 -11.147 -13.605 1.00 81.06 187 PHE A N 1
ATOM 1508 C CA . PHE A 1 187 ? 13.693 -11.652 -14.925 1.00 81.06 187 PHE A CA 1
ATOM 1509 C C . PHE A 1 187 ? 14.562 -10.978 -15.984 1.00 81.06 187 PHE A C 1
ATOM 1511 O O . PHE A 1 187 ? 14.818 -9.775 -15.911 1.00 81.06 187 PHE A O 1
ATOM 1518 N N . ALA A 1 188 ? 15.003 -11.757 -16.973 1.00 81.94 188 ALA A N 1
ATOM 1519 C CA . ALA A 1 188 ? 15.655 -11.214 -18.159 1.00 81.94 188 ALA A CA 1
ATOM 1520 C C . ALA A 1 188 ? 14.683 -10.312 -18.936 1.00 81.94 188 ALA A C 1
ATOM 1522 O O . ALA A 1 188 ? 13.479 -10.585 -18.989 1.00 81.94 188 ALA A O 1
ATOM 1523 N N . GLY A 1 189 ? 15.216 -9.260 -19.551 1.00 79.69 189 GLY A N 1
ATOM 1524 C CA . GLY A 1 189 ? 14.447 -8.235 -20.246 1.00 79.69 189 GLY A CA 1
ATOM 1525 C C . GLY A 1 189 ? 14.419 -6.887 -19.525 1.00 79.69 189 GLY A C 1
ATOM 1526 O O . GLY A 1 189 ? 14.869 -6.720 -18.388 1.00 79.69 189 GLY A O 1
ATOM 1527 N N . THR A 1 190 ? 13.909 -5.893 -20.243 1.00 76.69 190 THR A N 1
ATOM 1528 C CA . THR A 1 190 ? 13.754 -4.504 -19.800 1.00 76.69 190 THR A CA 1
ATOM 1529 C C . THR A 1 190 ? 12.432 -4.297 -19.049 1.00 76.69 190 THR A C 1
ATOM 1531 O O . THR A 1 190 ? 11.596 -5.198 -18.979 1.00 76.69 190 THR A O 1
ATOM 1534 N N . HIS A 1 191 ? 12.197 -3.091 -18.519 1.00 71.56 191 HIS A N 1
ATOM 1535 C CA . HIS A 1 191 ? 11.001 -2.742 -17.737 1.00 71.56 191 HIS A CA 1
ATOM 1536 C C . HIS A 1 191 ? 9.676 -3.244 -18.337 1.00 71.56 191 HIS A C 1
ATOM 1538 O O . HIS A 1 191 ? 8.816 -3.760 -17.629 1.00 71.56 191 HIS A O 1
ATOM 1544 N N . SER A 1 192 ? 9.506 -3.115 -19.657 1.00 74.19 192 SER A N 1
ATOM 1545 C CA . SER A 1 192 ? 8.260 -3.518 -20.329 1.00 74.19 192 SER A CA 1
ATOM 1546 C C . SER A 1 192 ? 8.187 -5.025 -20.590 1.00 74.19 192 SER A C 1
ATOM 1548 O O . SER A 1 192 ? 7.091 -5.581 -20.620 1.00 74.19 192 SER A O 1
ATOM 1550 N N . ASP A 1 193 ? 9.336 -5.691 -20.725 1.00 74.12 193 ASP A N 1
ATOM 1551 C CA . ASP A 1 193 ? 9.419 -7.133 -20.971 1.00 74.12 193 ASP A CA 1
ATOM 1552 C C . ASP A 1 193 ? 8.957 -7.916 -19.738 1.00 74.12 193 ASP A C 1
ATOM 1554 O O . ASP A 1 193 ? 8.208 -8.889 -19.844 1.00 74.12 193 ASP A O 1
ATOM 1558 N N . VAL A 1 194 ? 9.317 -7.440 -18.543 1.00 67.75 194 VAL A N 1
ATOM 1559 C CA . VAL A 1 194 ? 8.958 -8.097 -17.281 1.00 67.75 194 VAL A CA 1
ATOM 1560 C C . VAL A 1 194 ? 7.450 -8.203 -17.088 1.00 67.75 194 VAL A C 1
ATOM 1562 O O . VAL A 1 194 ? 6.979 -9.235 -16.613 1.00 67.75 194 VAL A O 1
ATOM 1565 N N . TYR A 1 195 ? 6.668 -7.202 -17.496 1.00 60.69 195 TYR A N 1
ATOM 1566 C CA . TYR A 1 195 ? 5.208 -7.284 -17.405 1.00 60.69 195 TYR A CA 1
ATOM 1567 C C . TYR A 1 195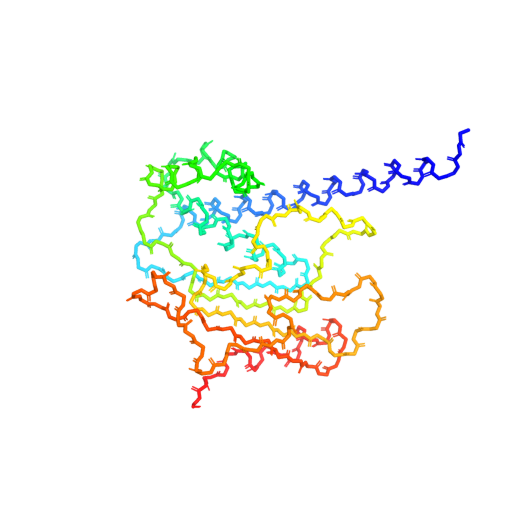 ? 4.612 -8.341 -18.346 1.00 60.69 195 TYR A C 1
ATOM 1569 O O . TYR A 1 195 ? 3.652 -9.016 -17.980 1.00 60.69 195 TYR A O 1
ATOM 1577 N N . VAL A 1 196 ? 5.182 -8.501 -19.543 1.00 58.34 196 VAL A N 1
ATOM 1578 C CA . VAL A 1 196 ? 4.646 -9.390 -20.585 1.00 58.34 196 VAL A CA 1
ATOM 1579 C C . VAL A 1 196 ? 5.035 -10.851 -20.334 1.00 58.34 196 VAL A C 1
ATOM 1581 O O . VAL A 1 196 ? 4.186 -11.732 -20.443 1.00 58.34 196 VAL A O 1
ATOM 1584 N N . TYR A 1 197 ? 6.284 -11.128 -19.948 1.00 53.44 197 TYR A N 1
ATOM 1585 C CA . TYR A 1 197 ? 6.786 -12.507 -19.845 1.00 53.44 197 TYR A CA 1
ATOM 1586 C C . TYR A 1 197 ? 6.510 -13.190 -18.498 1.00 53.44 197 TYR A C 1
ATOM 1588 O O . TYR A 1 197 ? 6.441 -14.417 -18.434 1.00 53.44 197 TYR A O 1
ATOM 1596 N N . SER A 1 198 ? 6.339 -12.437 -17.406 1.00 55.69 198 SER A N 1
ATOM 1597 C CA . SER A 1 198 ? 6.287 -13.027 -16.056 1.00 55.69 198 SER A CA 1
ATOM 1598 C C . SER A 1 198 ? 4.877 -13.291 -15.509 1.00 55.69 198 SER A C 1
ATOM 1600 O O . SER A 1 198 ? 4.756 -13.884 -14.433 1.00 55.69 198 SER A O 1
ATOM 1602 N N . GLN A 1 199 ? 3.807 -12.934 -16.240 1.00 55.44 199 GLN A N 1
ATOM 1603 C CA . GLN A 1 199 ? 2.427 -13.258 -15.832 1.00 55.44 199 GLN A CA 1
ATOM 1604 C C . GLN A 1 199 ? 2.236 -14.760 -15.577 1.00 55.44 199 GLN A C 1
ATOM 1606 O O . GLN A 1 199 ? 1.481 -15.135 -14.690 1.00 55.44 199 GLN A O 1
ATOM 1611 N N . VAL A 1 200 ? 2.965 -15.618 -16.294 1.00 50.09 200 VAL A N 1
ATOM 1612 C CA . VAL A 1 200 ? 2.868 -17.081 -16.166 1.00 50.09 200 VAL A CA 1
ATOM 1613 C C . VAL A 1 200 ? 3.535 -17.610 -14.886 1.00 50.09 200 VAL A C 1
ATOM 1615 O O . VAL A 1 200 ? 3.097 -18.614 -14.333 1.00 50.09 200 VAL A O 1
ATOM 1618 N N . LEU A 1 201 ? 4.571 -16.941 -14.370 1.00 51.19 201 LEU A N 1
ATOM 1619 C CA . LEU A 1 201 ? 5.431 -17.488 -13.309 1.00 51.19 201 LEU A CA 1
ATOM 1620 C C . LEU A 1 201 ? 5.044 -17.037 -11.894 1.00 51.19 201 LEU A C 1
ATOM 1622 O O . LEU A 1 201 ? 5.376 -17.716 -10.924 1.00 51.19 201 LEU A O 1
ATOM 1626 N N . LEU A 1 202 ? 4.307 -15.932 -11.754 1.00 51.09 202 LEU A N 1
ATOM 1627 C CA . LEU A 1 202 ? 3.885 -15.416 -10.444 1.00 51.09 202 LEU A CA 1
ATOM 1628 C C . LEU A 1 202 ? 2.703 -16.171 -9.823 1.00 51.09 202 LEU A C 1
ATOM 1630 O O . LEU A 1 202 ? 2.530 -16.117 -8.605 1.00 51.09 202 LEU A O 1
ATOM 1634 N N . PHE A 1 203 ? 1.925 -16.887 -10.638 1.00 47.53 203 PHE A N 1
ATOM 1635 C CA . PHE A 1 203 ? 0.794 -17.708 -10.190 1.00 47.53 203 PHE A CA 1
ATOM 1636 C C . PHE A 1 203 ? 1.132 -19.193 -10.054 1.00 47.53 203 PHE A C 1
ATOM 1638 O O . PHE A 1 203 ? 0.256 -19.981 -9.699 1.00 47.53 203 PHE A O 1
ATOM 1645 N N . SER A 1 204 ? 2.377 -19.590 -10.332 1.00 39.69 204 SER A N 1
ATOM 1646 C CA . SER A 1 204 ? 2.761 -20.990 -10.203 1.00 39.69 204 SER A CA 1
ATOM 1647 C C . SER A 1 204 ? 2.738 -21.390 -8.721 1.00 39.69 204 SER A C 1
ATOM 1649 O O . SER A 1 204 ? 3.367 -20.700 -7.905 1.00 39.69 204 SER A O 1
ATOM 1651 N N . PRO A 1 205 ? 2.016 -22.461 -8.340 1.00 33.41 205 PRO A N 1
ATOM 1652 C CA . PRO A 1 205 ? 2.064 -22.965 -6.981 1.00 33.41 205 PRO A CA 1
ATOM 1653 C C . PRO A 1 205 ? 3.504 -23.378 -6.684 1.00 33.41 205 PRO A C 1
ATOM 1655 O O . PRO A 1 205 ? 4.126 -24.111 -7.450 1.00 33.41 205 PRO A O 1
ATOM 1658 N N . VAL A 1 206 ? 4.048 -22.861 -5.585 1.00 37.06 206 VAL A N 1
ATOM 1659 C CA . VAL A 1 206 ? 5.285 -23.395 -5.022 1.00 37.06 206 VAL A CA 1
ATOM 1660 C C . VAL A 1 206 ? 4.923 -24.790 -4.515 1.00 37.06 206 VAL A C 1
ATOM 1662 O O . VAL A 1 206 ? 4.186 -24.896 -3.536 1.00 37.06 206 VAL A O 1
ATOM 1665 N N . TYR A 1 207 ? 5.331 -25.820 -5.257 1.00 31.28 207 TYR A N 1
ATOM 1666 C CA . TYR A 1 207 ? 5.371 -27.196 -4.766 1.00 31.28 207 TYR A CA 1
ATOM 1667 C C . TYR A 1 207 ? 6.505 -27.348 -3.756 1.00 31.28 207 TYR A C 1
ATOM 1669 O O . TYR A 1 207 ? 7.559 -26.701 -3.971 1.00 31.28 207 TYR A O 1
#

Nearest PDB structures (foldseek):
  6avy-assembly1_A  TM=5.420E-01  e=2.475E-02  Zea mays
  1r5o-assembly1_A  TM=2.276E-01  e=2.334E+00  Schizosaccharomyces pombe

Mean predicted aligned error: 11.1 Å

Radius of gyration: 17.97 Å; Cα contacts (8 Å, |Δi|>4): 311; chains: 1; bounding box: 40×62×40 Å

pLDDT: mean 72.46, std 17.7, range [31.28, 96.38]

Sequence (207 aa):
KSWSYLKQVMDNKVDLMIAWNLEKVIIGAYRWLSNHYREGDKIFLFGFSRGAFQVRALAGMIETVGLILPGNQAQIPLAYELYTAADRDMAMAPTFKKTFSRKDVRVHFVGVWDTLSSVGLVRPKKMLPRIGECCNHACYFRHALALDERRVKFLPEYVHEGKSHEPDEPMFPGQGRCTANIKEVWFAGTHSDVYVYSQVLLFSPVY

Organism: NCBI:txid1759441

Solvent-accessible surface area (backbone atoms only — not comparable to full-atom values): 11718 Å² total; per-residue (Å²): 133,61,71,68,58,56,49,53,54,51,51,53,52,52,50,52,53,51,50,53,52,50,50,52,52,38,54,48,52,51,52,52,46,29,65,67,66,54,94,88,64,78,40,76,40,72,18,53,29,58,42,18,44,47,41,47,48,43,38,41,34,33,58,49,30,30,45,45,43,68,89,52,68,87,48,47,65,59,47,49,50,39,36,62,41,39,93,79,44,78,65,56,28,57,52,46,19,71,71,52,22,50,82,93,63,59,38,40,34,38,44,31,29,40,30,26,63,81,56,81,95,56,78,68,97,70,80,53,66,52,62,54,51,56,67,78,36,26,30,30,38,39,35,43,36,39,65,59,52,78,57,84,88,55,58,64,66,55,60,52,87,67,49,49,67,57,96,83,60,80,75,67,88,88,44,94,87,44,68,52,46,42,41,47,46,77,36,82,39,31,66,72,43,39,63,70,68,42,66,72,65,78,72,54,78,86,125

Foldseek 3Di:
DDPVVVVVVVLVVVQVVLLVVLLCLLLVVLLVCQAPDDPPDAAEQEAAAQSLLSRLLNLLLCVQQNRFHPPVSVCSVVSSVCQLCCVPDVPVRVVNNVPGHDPPDAHAEYAYEQYFDSRPPDPPVRSTPCSLPSQPGYLEYEYEHEPPAPDPNRDGDHNPPQDWDDPPDDFDPPQPPGGRGYHYDYDYDHSVVRVVPCPVPVPDDDD

Secondary structure (DSSP, 8-state):
--HHHHHHHHHHHHHHHHHHHHHHHHHHHHHHHHHH--TTPPEEEEEETHHHHHHHHHHHHHHHH--BPTT-GGGHHHHHHHHHTTTT-TTHHHHHHHHHB-TT--EEEEEEES-B-S-SS---TTSSTTGGGGGGTEEEEEEEEESS---GGG-B--SSTTPPPPTTSPPPTT-TT---EEEEEEESS-HHHHHHHSTTTTTS---

InterPro domains:
  IPR018712 T6SS, Phospholipase effector Tle1-like, catalytic domain [PF09994] (3-194)
  IPR029058 Alpha/Beta hydrolase fold [SSF53474] (24-70)